Protein AF-A0AAW9KTR2-F1 (afdb_monomer)

Mean predicted aligned error: 14.88 Å

Secondary structure (DSSP, 8-state):
-HHHHHHHHHTGGG--EEEEEEEE--TT--TTSTTHHHHHHHHHHHHHHHTT-EEEEEEEEEEETTBS-TTTHHHHTTTT--HHHHHHTEEEEEEEEEEEEES----THHHHHHHHHH--EEEEE--TT-S-SB-SHHHHHHHHHHHHHT--EEE-TTS-EEE-EEEESHHHHH--GGGS-HHHHHHHHHHHHHHHHHHHT--GGG-B---EEE-----S--------SSTTTGGG------------PPPP-------------S----EEE--PBP--GGGHHHHHT-HHHHHH-TTHHHHHHHHHHHHHHHHTT-

Sequence (318 aa):
MEALRRYRSEFKSRHQRFHHFVISPPANWDPAADTSWEAALDVVKEILDVADLEGTAFYHPYKGKDGDDRGFWKRMLFDEIEWDDVRDELRFDPHFHVIAVGHQCPGGDTTRAVEHSTGWVLHRITKQDSNVSLYDEHDLARAVTYCLSHTGLYETDQDTTRAAYRYCGANTQRAKPEDASVDVETWMDAVVRRVAPKTLGLPYQSLACQNDRAADVVQGETHDHKVDVDAAEASRSPYSASSASSTSTANSEEFDDKILSQPAADGDDVDVTCRGRMLNIAKAPKFLEDEEWCSYADHVGDLREAWVAWRDEIDYLD

Radius of gyration: 25.68 Å; Cα contacts (8 Å, |Δi|>4): 372; chains: 1; bounding box: 47×56×73 Å

Nearest PDB structures (foldseek):
  7r3w-assembly3_C  TM=3.178E-01  e=1.391E+00  Salmonella enterica subsp. enterica serovar Typhimurium
  1ueu-assembly1_A  TM=2.073E-01  e=1.475E+00  Archaeoglobus fulgidus

Solvent-accessible surface area (backbone atoms only — not comparable to full-atom values): 19100 Å² total; per-residue (Å²): 111,64,39,54,52,49,54,37,59,77,39,51,93,55,59,46,40,47,39,37,32,42,40,28,67,31,94,83,60,67,67,86,47,99,56,35,66,61,56,50,48,52,52,52,38,52,54,28,57,76,47,62,31,33,26,37,39,26,36,22,48,58,27,35,72,92,37,87,49,84,65,50,60,33,49,50,80,70,66,83,57,52,73,70,59,53,53,76,46,45,34,86,49,57,34,27,42,30,50,28,34,24,60,59,74,86,53,72,68,58,28,50,51,44,24,73,74,67,43,36,42,60,44,75,48,49,45,88,99,45,93,52,43,32,90,50,69,65,47,44,39,38,51,51,48,54,43,61,76,50,34,32,74,44,78,42,101,80,82,42,78,42,69,42,58,48,64,28,46,74,63,38,63,65,46,52,77,87,75,53,54,68,70,56,51,53,51,51,50,55,51,35,69,68,35,40,41,70,61,59,43,54,54,51,67,79,38,57,43,74,55,69,37,71,50,76,89,62,98,64,83,87,73,85,74,77,78,71,74,66,72,73,64,64,82,76,69,97,75,91,81,82,90,84,89,81,88,81,86,82,83,84,79,88,78,86,87,77,91,78,83,82,83,93,79,79,88,70,75,52,62,44,63,40,67,51,64,39,70,66,70,92,54,45,63,70,50,76,72,30,65,71,57,51,73,72,45,93,57,49,66,59,52,51,53,52,45,50,52,54,45,51,63,52,62,77,71,113

pLDDT: mean 72.6, std 19.84, range [27.19, 95.31]

Foldseek 3Di:
DVLQVVVCVVVVVLQKAKWKKKKFAAPPQDPPPPCRLVVVVVVVLVLQVVFVKWWKKFKFQKDFPVGNCQCVLLCCVPVPHDVVNVVVRIDRGIIIIITIMDSDGDDDPRQVVCCVPRVMHIGIDDDVPDPHRADDLLSSLLSVLLRQVRFDWDADPVRDIDGPMDTHDDSSVVDDPVVDDPLVVLVSVLSNVVNNCVSSNPDLQVDFQFDWDQDPPDPDDPDPDPPPPVVVVPPDDDDDDDDDDDDDDDDDDDDDDDDDDDDDDDDDRPTDGGGGRGDDLVCLVVQLVPPVNCVPDPVNVVSVVVNCVSVCSVVVVD

Structure (mmCIF, N/CA/C/O backbone):
data_AF-A0AAW9KTR2-F1
#
_entry.id   AF-A0AAW9KTR2-F1
#
loop_
_atom_site.group_PDB
_atom_site.id
_atom_site.type_symbol
_atom_site.label_atom_id
_atom_site.label_alt_id
_atom_site.label_comp_id
_atom_site.label_asym_id
_atom_site.label_entity_id
_atom_site.label_seq_id
_atom_site.pdbx_PDB_ins_code
_atom_site.Cartn_x
_atom_site.Cartn_y
_atom_site.Cartn_z
_atom_site.occupancy
_atom_site.B_iso_or_equiv
_atom_site.auth_seq_id
_atom_site.auth_comp_id
_atom_site.auth_asym_id
_atom_site.auth_atom_id
_atom_site.pdbx_PDB_model_num
ATOM 1 N N . MET A 1 1 ? 7.711 3.491 2.640 1.00 61.38 1 MET A N 1
ATOM 2 C CA . MET A 1 1 ? 8.332 2.148 2.764 1.00 61.38 1 MET A CA 1
ATOM 3 C C . MET A 1 1 ? 9.630 2.188 3.558 1.00 61.38 1 MET A C 1
ATOM 5 O O . MET A 1 1 ? 9.779 1.372 4.459 1.00 61.38 1 MET A O 1
ATOM 9 N N . GLU A 1 2 ? 10.529 3.137 3.289 1.00 70.19 2 GLU A N 1
ATOM 10 C CA . GLU A 1 2 ? 11.823 3.227 3.982 1.00 70.19 2 GLU A CA 1
ATOM 11 C C . GLU A 1 2 ? 11.716 3.345 5.512 1.00 70.19 2 GLU A C 1
ATOM 13 O O . GLU A 1 2 ? 12.377 2.609 6.240 1.00 70.19 2 GLU A O 1
ATOM 18 N N . ALA A 1 3 ? 10.799 4.178 6.009 1.00 66.31 3 ALA A N 1
ATOM 19 C CA . ALA A 1 3 ? 10.498 4.295 7.437 1.00 66.31 3 ALA A CA 1
ATOM 20 C C . ALA A 1 3 ? 10.322 2.932 8.139 1.00 66.31 3 ALA A C 1
ATOM 22 O O . ALA A 1 3 ? 10.890 2.670 9.199 1.00 66.31 3 ALA A O 1
ATOM 23 N N . LEU A 1 4 ? 9.578 2.026 7.498 1.00 69.69 4 LEU A N 1
ATOM 24 C CA . LEU A 1 4 ? 9.291 0.696 8.024 1.00 69.69 4 LEU A CA 1
ATOM 25 C C . LEU A 1 4 ? 10.510 -0.233 7.918 1.00 69.69 4 LEU A C 1
ATOM 27 O O . LEU A 1 4 ? 10.748 -1.047 8.812 1.00 69.69 4 LEU A O 1
ATOM 31 N N . ARG A 1 5 ? 11.319 -0.103 6.856 1.00 70.88 5 ARG A N 1
ATOM 32 C CA . ARG A 1 5 ? 12.583 -0.846 6.715 1.00 70.88 5 ARG A CA 1
ATOM 33 C C . ARG A 1 5 ? 13.583 -0.463 7.797 1.00 70.88 5 ARG A C 1
ATOM 35 O O . ARG A 1 5 ? 14.238 -1.357 8.339 1.00 70.88 5 ARG A O 1
ATOM 42 N N . ARG A 1 6 ? 13.697 0.828 8.124 1.00 68.44 6 ARG A N 1
ATOM 43 C CA . ARG A 1 6 ? 14.592 1.295 9.189 1.00 68.44 6 ARG A CA 1
ATOM 44 C C . ARG A 1 6 ? 14.174 0.778 10.539 1.00 68.44 6 ARG A C 1
ATOM 46 O O . ARG A 1 6 ? 15.000 0.158 11.194 1.00 68.44 6 ARG A O 1
ATOM 53 N N . TYR A 1 7 ? 12.898 0.912 10.889 1.00 65.56 7 TYR A N 1
ATOM 54 C CA . TYR A 1 7 ? 12.384 0.347 12.133 1.00 65.56 7 TYR A CA 1
ATOM 55 C C . TYR A 1 7 ? 12.662 -1.168 12.209 1.00 65.56 7 TYR A C 1
ATOM 57 O O . TYR A 1 7 ? 13.243 -1.663 13.174 1.00 65.56 7 TYR A O 1
ATOM 65 N N . ARG A 1 8 ? 12.387 -1.924 11.136 1.00 71.12 8 ARG A N 1
ATOM 66 C CA . ARG A 1 8 ? 12.736 -3.355 11.071 1.00 71.12 8 ARG A CA 1
ATOM 67 C C . ARG A 1 8 ? 14.238 -3.609 11.276 1.00 71.12 8 ARG A C 1
ATOM 69 O O . ARG A 1 8 ? 14.612 -4.579 11.937 1.00 71.12 8 ARG A O 1
ATOM 76 N N . SER A 1 9 ? 15.089 -2.769 10.690 1.00 68.31 9 SER A N 1
ATOM 77 C CA . SER A 1 9 ? 16.549 -2.911 10.716 1.00 68.31 9 SER A CA 1
ATOM 78 C C . SER A 1 9 ? 17.165 -2.539 12.064 1.00 68.31 9 SER A C 1
ATOM 80 O O . SER A 1 9 ? 18.062 -3.236 12.537 1.00 68.31 9 SER A O 1
ATOM 82 N N . GLU A 1 10 ? 16.660 -1.483 12.693 1.00 63.16 10 GLU A N 1
ATOM 83 C CA . GLU A 1 10 ? 17.068 -0.992 14.009 1.00 63.16 10 GLU A CA 1
ATOM 84 C C . GLU A 1 10 ? 16.745 -2.017 15.102 1.00 63.16 10 GLU A C 1
ATOM 86 O O . GLU A 1 10 ? 17.553 -2.275 15.992 1.00 63.16 10 GLU A O 1
ATOM 91 N N . PHE A 1 11 ? 15.614 -2.712 14.967 1.00 61.16 11 PHE A N 1
ATOM 92 C CA . PHE A 1 11 ? 15.176 -3.741 15.906 1.00 61.16 11 PHE A CA 1
ATOM 93 C C . PHE A 1 11 ? 15.416 -5.174 15.395 1.00 61.16 11 PHE A C 1
ATOM 95 O O . PHE A 1 11 ? 14.681 -6.091 15.769 1.00 61.16 11 PHE A O 1
ATOM 102 N N . LYS A 1 12 ? 16.465 -5.417 14.587 1.00 60.16 12 LYS A N 1
ATOM 103 C CA . LYS A 1 12 ? 16.825 -6.758 14.054 1.00 60.16 12 LYS A CA 1
ATOM 104 C C . LYS A 1 12 ? 16.883 -7.857 15.125 1.00 60.16 12 LYS A C 1
ATOM 106 O O . LYS A 1 12 ? 16.498 -8.997 14.858 1.00 60.16 12 LYS A O 1
ATOM 111 N N . SER A 1 13 ? 17.306 -7.513 16.344 1.00 57.41 13 SER A N 1
ATOM 112 C CA . SER A 1 13 ? 17.360 -8.428 17.495 1.00 57.41 13 SER A CA 1
ATOM 113 C C . SER A 1 13 ? 15.986 -8.938 17.951 1.00 57.41 13 SER A C 1
ATOM 115 O O . SER A 1 13 ? 15.909 -9.986 18.585 1.00 57.41 13 SER A O 1
ATOM 117 N N . ARG A 1 14 ? 14.899 -8.242 17.597 1.00 61.47 14 ARG A N 1
ATOM 118 C CA . ARG A 1 14 ? 13.510 -8.574 17.944 1.00 61.47 14 ARG A CA 1
ATOM 119 C C . ARG A 1 14 ? 12.743 -9.251 16.805 1.00 61.47 14 ARG A C 1
ATOM 121 O O . ARG A 1 14 ? 11.526 -9.214 16.814 1.00 61.47 14 ARG A O 1
ATOM 128 N N . HIS A 1 15 ? 13.404 -9.851 15.809 1.00 75.69 15 HIS A N 1
ATOM 129 C CA . HIS A 1 15 ? 12.746 -10.573 14.697 1.00 75.69 15 HIS A CA 1
ATOM 130 C C . HIS A 1 15 ? 11.520 -9.837 14.119 1.00 75.69 15 HIS A C 1
ATOM 132 O O . HIS A 1 15 ? 10.406 -10.360 14.112 1.00 75.69 15 HIS A O 1
ATOM 138 N N . GLN A 1 16 ? 11.734 -8.602 13.675 1.00 82.94 16 GLN A N 1
ATOM 139 C CA . GLN A 1 16 ? 10.690 -7.733 13.138 1.00 82.94 16 GLN A CA 1
ATOM 140 C C . GLN A 1 16 ? 10.179 -8.223 11.775 1.00 82.94 16 GLN A C 1
ATOM 142 O O . GLN A 1 16 ? 10.968 -8.597 10.895 1.00 82.94 16 GLN A O 1
ATOM 147 N N . ARG A 1 17 ? 8.855 -8.200 11.590 1.00 86.56 17 ARG A N 1
ATOM 148 C CA . ARG A 1 17 ? 8.164 -8.640 10.367 1.00 86.56 17 ARG A CA 1
ATOM 149 C C . ARG A 1 17 ? 7.215 -7.559 9.870 1.00 86.56 17 ARG A C 1
ATOM 151 O O . ARG A 1 17 ? 6.689 -6.795 10.671 1.00 86.56 17 ARG A O 1
ATOM 158 N N . PHE A 1 18 ? 6.985 -7.537 8.562 1.00 91.00 18 PHE A N 1
ATOM 159 C CA . PHE A 1 18 ? 5.937 -6.722 7.963 1.00 91.00 18 PHE A CA 1
ATOM 160 C C . PHE A 1 18 ? 4.582 -7.429 8.087 1.00 91.00 18 PHE A C 1
ATOM 162 O O . PHE A 1 18 ? 4.465 -8.647 7.902 1.00 91.00 18 PHE A O 1
ATOM 169 N N . HIS A 1 19 ? 3.551 -6.648 8.380 1.00 92.25 19 HIS A N 1
ATOM 170 C CA . HIS A 1 19 ? 2.178 -7.100 8.535 1.00 92.25 19 HIS A CA 1
ATOM 171 C C . HIS A 1 19 ? 1.243 -6.187 7.752 1.00 92.25 19 HIS A C 1
ATOM 173 O O . HIS A 1 19 ? 1.402 -4.969 7.752 1.00 92.25 19 HIS A O 1
ATOM 179 N N . HIS A 1 20 ? 0.257 -6.793 7.107 1.00 93.69 20 HIS A N 1
ATOM 180 C CA . HIS A 1 20 ? -0.842 -6.132 6.425 1.00 93.69 20 HIS A CA 1
ATOM 181 C C . HIS A 1 20 ? -2.129 -6.443 7.177 1.00 93.69 20 HIS A C 1
ATOM 183 O O . HIS A 1 20 ? -2.473 -7.613 7.357 1.00 93.69 20 HIS A O 1
ATOM 189 N N . PHE A 1 21 ? -2.832 -5.412 7.627 1.00 92.25 21 PHE A N 1
ATOM 190 C CA . PHE A 1 21 ? -4.131 -5.542 8.278 1.00 92.25 21 PHE A CA 1
ATOM 191 C C . PHE A 1 21 ? -5.215 -4.857 7.470 1.00 92.25 21 PHE A C 1
ATOM 193 O O . PHE A 1 21 ? -4.946 -3.894 6.757 1.00 92.25 21 PHE A O 1
ATOM 200 N N . VAL A 1 22 ? -6.436 -5.337 7.663 1.00 93.12 22 VAL A N 1
ATOM 201 C CA . VAL A 1 22 ? -7.667 -4.579 7.492 1.00 93.12 22 VAL A CA 1
ATOM 202 C C . VAL A 1 22 ? -8.231 -4.344 8.883 1.00 93.12 22 VAL A C 1
ATOM 204 O O . VAL A 1 22 ? -8.468 -5.298 9.627 1.00 93.12 22 VAL A O 1
ATOM 207 N N . ILE A 1 23 ? -8.426 -3.079 9.237 1.00 93.44 23 ILE A N 1
ATOM 208 C CA . ILE A 1 23 ? -9.096 -2.665 10.465 1.00 93.44 23 ILE A CA 1
ATOM 209 C C . ILE A 1 23 ? -10.385 -1.962 10.058 1.00 93.44 23 ILE A C 1
ATOM 211 O O . ILE A 1 23 ? -10.333 -0.980 9.325 1.00 93.44 23 ILE A O 1
ATOM 215 N N . SER A 1 24 ? -11.539 -2.478 10.475 1.00 92.38 24 SER A N 1
ATOM 216 C CA . SER A 1 24 ? -12.840 -1.876 10.153 1.00 92.38 24 SER A CA 1
ATOM 217 C C . SER A 1 24 ? -13.536 -1.385 11.423 1.00 92.38 24 SER A C 1
ATOM 219 O O . SER A 1 24 ? -13.533 -2.116 12.421 1.00 92.38 24 SER A O 1
ATOM 221 N N . PRO A 1 25 ? -14.133 -0.182 11.397 1.00 91.31 25 PRO A N 1
ATOM 222 C CA . PRO A 1 25 ? -14.981 0.288 12.476 1.00 91.31 25 PRO A CA 1
ATOM 223 C C .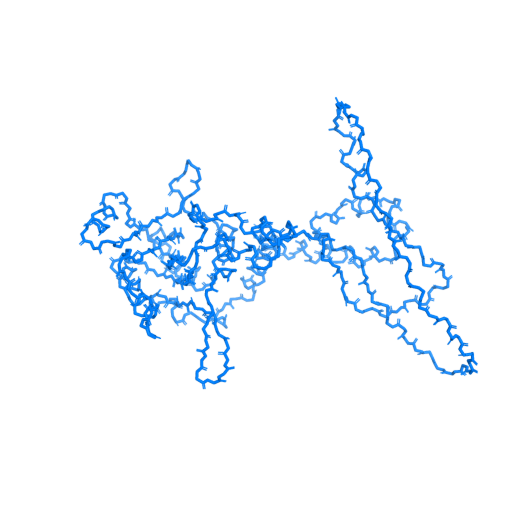 PRO A 1 25 ? -16.263 -0.565 12.581 1.00 91.31 25 PRO A C 1
ATOM 225 O O . PRO A 1 25 ? -16.592 -1.315 11.655 1.00 91.31 25 PRO A O 1
ATOM 228 N N . PRO A 1 26 ? -17.009 -0.456 13.694 1.00 88.62 26 PRO A N 1
ATOM 229 C CA . PRO A 1 26 ? -18.302 -1.111 13.854 1.00 88.62 26 PRO A CA 1
ATOM 230 C C . PRO A 1 26 ? -19.299 -0.686 12.770 1.00 88.62 26 PRO A C 1
ATOM 232 O O . PRO A 1 26 ? -19.286 0.456 12.321 1.00 88.62 26 PRO A O 1
ATOM 235 N N . ALA A 1 27 ? -20.233 -1.568 12.404 1.00 82.56 27 ALA A N 1
ATOM 236 C CA . ALA A 1 27 ? -21.217 -1.299 11.345 1.00 82.56 27 ALA A CA 1
ATOM 237 C C . ALA A 1 27 ? -22.130 -0.084 11.615 1.00 82.56 27 ALA A C 1
ATOM 239 O O . ALA A 1 27 ? -22.710 0.472 10.689 1.00 82.56 27 ALA A O 1
ATOM 240 N N . ASN A 1 28 ? -22.283 0.311 12.881 1.00 79.12 28 ASN A N 1
ATOM 241 C CA . ASN A 1 28 ? -23.051 1.481 13.308 1.00 79.12 28 ASN A CA 1
ATOM 242 C C . ASN A 1 28 ? -22.182 2.728 13.541 1.00 79.12 28 ASN A C 1
ATOM 244 O O . ASN A 1 28 ? -22.673 3.698 14.119 1.00 79.12 28 ASN A O 1
ATOM 248 N N . TRP A 1 29 ? -20.901 2.691 13.167 1.00 78.12 29 TRP A N 1
ATOM 249 C CA . TRP A 1 29 ? -20.059 3.880 13.154 1.00 78.12 29 TRP A CA 1
ATOM 250 C C . TRP A 1 29 ? -20.657 4.887 12.176 1.00 78.12 29 TRP A C 1
ATOM 252 O O . TRP A 1 29 ? -21.026 4.501 11.070 1.00 78.12 29 TRP A O 1
ATOM 262 N N . ASP A 1 30 ? -20.778 6.149 12.589 1.00 71.19 30 ASP A N 1
ATOM 263 C CA . ASP A 1 30 ? -21.315 7.212 11.742 1.00 71.19 30 ASP A CA 1
ATOM 264 C C . ASP A 1 30 ? -20.169 7.982 11.066 1.00 71.19 30 ASP A C 1
ATOM 266 O O . ASP A 1 30 ? -19.564 8.872 11.672 1.00 71.19 30 ASP A O 1
ATOM 270 N N . PRO A 1 31 ? -19.833 7.642 9.813 1.00 60.66 31 PRO A N 1
ATOM 271 C CA . PRO A 1 31 ? -18.825 8.350 9.049 1.00 60.66 31 PRO A CA 1
ATOM 272 C C . PRO A 1 31 ? -19.284 9.733 8.548 1.00 60.66 31 PRO A C 1
ATOM 274 O O . PRO A 1 31 ? -18.451 10.473 8.032 1.00 60.66 31 PRO A O 1
ATOM 277 N N . ALA A 1 32 ? -20.565 10.103 8.672 1.00 53.84 32 ALA A N 1
ATOM 278 C CA . ALA A 1 32 ? -21.093 11.365 8.146 1.00 53.84 32 ALA A CA 1
ATOM 279 C C . ALA A 1 32 ? -20.842 12.579 9.061 1.00 53.84 32 ALA A C 1
ATOM 281 O O . ALA A 1 32 ? -21.150 13.706 8.679 1.00 53.84 32 ALA A O 1
ATOM 282 N N . ALA A 1 33 ? -20.267 12.387 10.251 1.00 60.44 33 ALA A N 1
ATOM 283 C CA . ALA A 1 33 ? -19.688 13.493 11.008 1.00 60.44 33 ALA A CA 1
ATOM 284 C C . ALA A 1 33 ? -18.392 13.953 10.312 1.00 60.44 33 ALA A C 1
ATOM 286 O O . ALA A 1 33 ? -17.515 13.125 10.079 1.00 60.44 33 ALA A O 1
ATOM 287 N N . ASP A 1 34 ? -18.250 15.250 10.015 1.00 50.16 34 ASP A N 1
ATOM 288 C CA . ASP A 1 34 ? -17.178 15.864 9.194 1.00 50.16 34 ASP A CA 1
ATOM 289 C C . ASP A 1 34 ? -15.713 15.527 9.594 1.00 50.16 34 ASP A C 1
ATOM 291 O O . ASP A 1 34 ? -14.776 15.864 8.876 1.00 50.16 34 ASP A O 1
ATOM 295 N N . THR A 1 35 ? -15.480 14.831 10.712 1.00 56.38 35 THR A N 1
ATOM 296 C CA . THR A 1 35 ? -14.162 14.407 11.234 1.00 56.38 35 THR A CA 1
ATOM 297 C C . THR A 1 35 ? -14.033 12.891 11.464 1.00 56.38 35 THR A C 1
ATOM 299 O O . THR A 1 35 ? -13.087 12.413 12.096 1.00 56.38 35 THR A O 1
ATOM 302 N N . SER A 1 36 ? -14.984 12.098 10.970 1.00 72.50 36 SER A N 1
ATOM 303 C CA . SER A 1 36 ? -15.169 10.697 11.367 1.00 72.50 36 SER A CA 1
ATOM 304 C C . SER A 1 36 ? -14.014 9.757 11.005 1.00 72.50 36 SER A C 1
ATOM 306 O O . SER A 1 36 ? -13.730 8.823 11.759 1.00 72.50 36 SER A O 1
ATOM 308 N N . TRP A 1 37 ? -13.334 9.987 9.876 1.00 82.62 37 TRP A N 1
ATOM 309 C CA . TRP A 1 37 ? -12.228 9.133 9.437 1.00 82.62 37 TRP A CA 1
ATOM 310 C C . TRP A 1 37 ? -10.940 9.441 10.203 1.00 82.62 37 TRP A C 1
ATOM 312 O O . TRP A 1 37 ? -10.176 8.524 10.494 1.00 82.62 37 TRP A O 1
ATOM 322 N N . GLU A 1 38 ? -10.714 10.700 10.587 1.00 86.44 38 GLU A N 1
ATOM 323 C CA . GLU A 1 38 ? -9.579 11.084 11.429 1.00 86.44 38 GLU A CA 1
ATOM 324 C C . GLU A 1 38 ? -9.738 10.535 12.845 1.00 86.44 38 GLU A C 1
ATOM 326 O O . GLU A 1 38 ? -8.795 9.962 13.387 1.00 86.44 38 GLU A O 1
ATOM 331 N N . ALA A 1 39 ? -10.949 10.621 13.404 1.00 85.81 39 ALA A N 1
ATOM 332 C CA . ALA A 1 39 ? -11.269 10.004 14.687 1.00 85.81 39 ALA A CA 1
ATOM 333 C C . ALA A 1 39 ? -11.089 8.476 14.638 1.00 85.81 39 ALA A C 1
ATOM 335 O O . ALA A 1 39 ? -10.523 7.878 15.553 1.00 85.81 39 ALA A O 1
ATOM 336 N N . ALA A 1 40 ? -11.515 7.831 13.549 1.00 87.88 40 ALA A N 1
ATOM 337 C CA . ALA A 1 40 ? -11.287 6.404 13.354 1.00 87.88 40 ALA A CA 1
ATOM 338 C C . ALA A 1 40 ? -9.791 6.066 13.178 1.00 87.88 40 ALA A C 1
ATOM 340 O O . ALA A 1 40 ? -9.339 5.040 13.685 1.00 87.88 40 ALA A O 1
ATOM 341 N N . LEU A 1 41 ? -8.998 6.933 12.537 1.00 88.81 41 LEU A N 1
ATOM 342 C CA . LEU A 1 41 ? -7.540 6.785 12.475 1.00 88.81 41 LEU A CA 1
ATOM 343 C C . LEU A 1 41 ? -6.870 6.904 13.840 1.00 88.81 41 LEU A C 1
ATOM 345 O O . LEU A 1 41 ? -5.878 6.214 14.077 1.00 88.81 41 LEU A O 1
ATOM 349 N N . ASP A 1 42 ? -7.375 7.761 14.722 1.00 89.56 42 ASP A N 1
ATOM 350 C CA . ASP A 1 42 ? -6.845 7.876 16.079 1.00 89.56 42 ASP A CA 1
ATOM 351 C C . ASP A 1 42 ? -7.076 6.573 16.857 1.00 89.56 42 ASP A C 1
ATOM 353 O O . ASP A 1 42 ? -6.143 6.062 17.475 1.00 89.56 42 ASP A O 1
ATOM 357 N N . VAL A 1 43 ? -8.245 5.939 16.701 1.00 89.81 43 VAL A N 1
ATOM 358 C CA . VAL A 1 43 ? -8.498 4.590 17.244 1.00 89.81 43 VAL A CA 1
ATOM 359 C C . VAL A 1 43 ? -7.563 3.547 16.621 1.00 89.81 43 VAL A C 1
ATOM 361 O O . VAL A 1 43 ? -6.988 2.724 17.334 1.00 89.81 43 VAL A O 1
ATOM 364 N N . VAL A 1 44 ? -7.351 3.581 15.300 1.00 91.75 44 VAL A N 1
ATOM 365 C CA . VAL A 1 44 ? -6.385 2.690 14.629 1.00 91.75 44 VAL A CA 1
ATOM 366 C C . VAL A 1 44 ? -4.980 2.874 15.204 1.00 91.75 44 VAL A C 1
ATOM 368 O O . VAL A 1 44 ? -4.278 1.891 15.432 1.00 91.75 44 VAL A O 1
ATOM 371 N N . LYS A 1 45 ? -4.566 4.113 15.475 1.00 91.44 45 LYS A N 1
ATOM 372 C CA . LYS A 1 45 ? -3.266 4.406 16.077 1.00 91.44 45 LYS A CA 1
ATOM 373 C C . LYS A 1 45 ? -3.156 3.815 17.483 1.00 91.44 45 LYS A C 1
ATOM 375 O O . LYS A 1 45 ? -2.161 3.159 17.764 1.00 91.44 45 LYS A O 1
ATOM 380 N N . GLU A 1 46 ? -4.183 3.964 18.318 1.00 89.75 46 GLU A N 1
ATOM 381 C CA . GLU A 1 46 ? -4.222 3.351 19.653 1.00 89.75 46 GLU A CA 1
ATOM 382 C C . GLU A 1 46 ? -4.147 1.819 19.592 1.00 89.75 46 GLU A C 1
ATOM 384 O O . GLU A 1 46 ? -3.418 1.200 20.368 1.00 89.75 46 GLU A O 1
ATOM 389 N N . ILE A 1 47 ? -4.846 1.195 18.636 1.00 89.62 47 ILE A N 1
ATOM 390 C CA . ILE A 1 47 ? -4.777 -0.255 18.401 1.00 89.62 47 ILE A CA 1
ATOM 391 C C . ILE A 1 47 ? -3.340 -0.689 18.080 1.00 89.62 47 ILE A C 1
ATOM 393 O O . ILE A 1 47 ? -2.870 -1.697 18.612 1.00 89.62 47 ILE A O 1
ATOM 397 N N . LEU A 1 48 ? -2.646 0.049 17.209 1.00 90.44 48 LEU A N 1
ATOM 398 C CA . LEU A 1 48 ? -1.268 -0.263 16.825 1.00 90.44 48 LEU A CA 1
ATOM 399 C C . LEU A 1 48 ? -0.292 -0.049 17.985 1.00 90.44 48 LEU A C 1
ATOM 401 O O . LEU A 1 48 ? 0.543 -0.919 18.226 1.00 90.44 48 LEU A O 1
ATOM 405 N N . ASP A 1 49 ? -0.454 1.034 18.745 1.00 89.19 49 ASP A N 1
ATOM 406 C CA . ASP A 1 49 ? 0.374 1.332 19.915 1.00 89.19 49 ASP A CA 1
ATOM 407 C C . ASP A 1 49 ? 0.238 0.231 20.987 1.00 89.19 49 ASP A C 1
ATOM 409 O O . ASP A 1 49 ? 1.240 -0.262 21.506 1.00 89.19 49 ASP A O 1
ATOM 413 N N . VAL A 1 50 ? -0.987 -0.234 21.276 1.00 87.81 50 VAL A N 1
ATOM 414 C CA . VAL A 1 50 ? -1.231 -1.355 22.210 1.00 87.81 50 VAL A CA 1
ATOM 415 C C . VAL A 1 50 ? -0.634 -2.669 21.697 1.00 87.81 50 VAL A C 1
ATOM 417 O O . VAL A 1 50 ? -0.207 -3.511 22.490 1.00 87.81 50 VAL A O 1
ATOM 420 N N . ALA A 1 51 ? -0.595 -2.855 20.379 1.00 86.25 51 ALA A N 1
ATOM 421 C CA . ALA A 1 51 ? -0.025 -4.035 19.743 1.00 86.25 51 ALA A CA 1
ATOM 422 C C . ALA A 1 51 ? 1.510 -3.980 19.585 1.00 86.25 51 ALA A C 1
ATOM 424 O O . ALA A 1 51 ? 2.073 -4.939 19.053 1.00 86.25 51 ALA A O 1
ATOM 425 N N . ASP A 1 52 ? 2.177 -2.907 20.036 1.00 88.19 52 ASP A N 1
ATOM 426 C CA . ASP A 1 52 ? 3.609 -2.638 19.798 1.00 88.19 52 ASP A CA 1
ATOM 427 C C . ASP A 1 52 ? 3.957 -2.703 18.296 1.00 88.19 52 ASP A C 1
ATOM 429 O O . ASP A 1 52 ? 4.933 -3.327 17.868 1.00 88.19 52 ASP A O 1
ATOM 433 N N . LEU A 1 53 ? 3.087 -2.103 17.475 1.00 89.44 53 LEU A N 1
ATOM 434 C CA . LEU A 1 53 ? 3.207 -2.030 16.024 1.00 89.44 53 LEU A CA 1
ATOM 435 C C . LEU A 1 53 ? 3.407 -0.583 15.580 1.00 89.44 53 LEU A C 1
ATOM 437 O O . LEU A 1 53 ? 2.697 0.319 16.014 1.00 89.44 53 LEU A O 1
ATOM 441 N N . GLU A 1 54 ? 4.295 -0.376 14.611 1.00 91.19 54 GLU A N 1
ATOM 442 C CA . GLU A 1 54 ? 4.415 0.907 13.917 1.00 91.19 54 GLU A CA 1
ATOM 443 C C . GLU A 1 54 ? 4.146 0.738 12.427 1.00 91.19 54 GLU A C 1
ATOM 445 O O . GLU A 1 54 ? 4.585 -0.233 11.818 1.00 91.19 54 GLU A O 1
ATOM 450 N N . GLY A 1 55 ? 3.425 1.667 11.808 1.00 92.38 55 GLY A N 1
ATOM 451 C CA . GLY A 1 55 ? 2.930 1.477 10.453 1.00 92.38 55 GLY A CA 1
ATOM 452 C C . GLY A 1 55 ? 2.489 2.730 9.717 1.00 92.38 55 GLY A C 1
ATOM 453 O O . GLY A 1 55 ? 2.661 3.863 10.161 1.00 92.38 55 GLY A O 1
ATOM 454 N N . THR A 1 56 ? 1.872 2.489 8.569 1.00 94.31 56 THR A N 1
ATOM 455 C CA . THR A 1 56 ? 1.083 3.465 7.823 1.00 94.31 56 THR A CA 1
ATOM 456 C C . THR A 1 56 ? -0.328 2.913 7.669 1.00 94.31 56 THR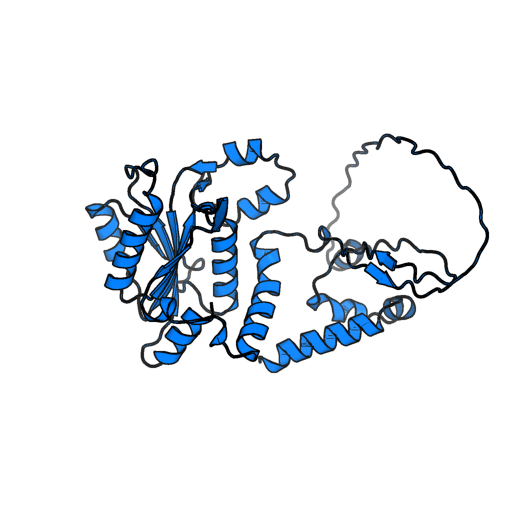 A C 1
ATOM 458 O O . THR A 1 56 ? 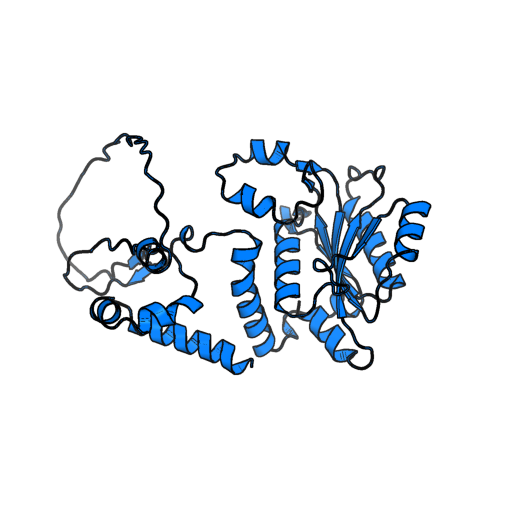-0.494 1.780 7.213 1.00 94.31 56 THR A O 1
ATOM 461 N N . ALA A 1 57 ? -1.328 3.704 8.054 1.00 95.25 57 ALA A N 1
ATOM 462 C CA . ALA A 1 57 ? -2.741 3.397 7.879 1.00 95.25 57 ALA A CA 1
ATOM 463 C C . ALA A 1 57 ? -3.299 4.174 6.680 1.00 95.25 57 ALA A C 1
ATOM 465 O O . ALA A 1 57 ? -3.073 5.377 6.568 1.00 95.25 57 ALA A O 1
ATOM 466 N N . PHE A 1 58 ? -4.022 3.483 5.805 1.00 95.06 58 PHE A N 1
ATOM 467 C CA . PHE A 1 58 ? -4.622 3.994 4.576 1.00 95.06 58 PHE A CA 1
ATOM 468 C C . PHE A 1 58 ? -6.139 3.860 4.690 1.00 95.06 58 PHE A C 1
ATOM 470 O O . PHE A 1 58 ? -6.637 2.748 4.860 1.00 95.06 58 PHE A O 1
ATOM 477 N N . TYR A 1 59 ? -6.863 4.974 4.627 1.00 93.75 59 TYR A N 1
ATOM 478 C CA . TYR A 1 59 ? -8.320 4.994 4.708 1.00 93.75 59 TYR A CA 1
ATOM 479 C C . TYR A 1 59 ? -8.942 4.638 3.361 1.00 93.75 59 TYR A C 1
ATOM 481 O O . TYR A 1 59 ? -8.686 5.316 2.368 1.00 93.75 59 TYR A O 1
ATOM 489 N N . HIS A 1 60 ? -9.759 3.590 3.324 1.00 92.12 60 HIS A N 1
ATOM 490 C CA . HIS A 1 60 ? -10.482 3.123 2.143 1.00 92.12 60 HIS A CA 1
ATOM 491 C C . HIS A 1 60 ? -11.989 3.290 2.394 1.00 92.12 60 HIS A C 1
ATOM 493 O O . HIS A 1 60 ? -12.551 2.565 3.218 1.00 92.12 60 HIS A O 1
ATOM 499 N N . PRO A 1 61 ? -12.660 4.255 1.736 1.00 88.50 61 PRO A N 1
ATOM 500 C CA . PRO A 1 61 ? -14.064 4.566 2.022 1.00 88.50 61 PRO A CA 1
ATOM 501 C C . PRO A 1 61 ? -15.059 3.537 1.467 1.00 88.50 61 PRO A C 1
ATOM 503 O O . PRO A 1 61 ? -16.169 3.412 1.984 1.00 88.50 61 PRO A O 1
ATOM 506 N N . TYR A 1 62 ? -14.679 2.802 0.422 1.00 86.44 62 TYR A N 1
ATOM 507 C CA . TYR A 1 62 ? -15.567 1.891 -0.296 1.00 86.44 62 TYR A CA 1
ATOM 508 C C . TYR A 1 62 ? -15.028 0.466 -0.286 1.00 86.44 62 TYR A C 1
ATOM 510 O O . TYR A 1 62 ? -13.818 0.249 -0.332 1.00 86.44 62 TYR A O 1
ATOM 518 N N . LYS A 1 63 ? -15.946 -0.497 -0.278 1.00 84.38 63 LYS A N 1
ATOM 519 C CA . LYS A 1 63 ? -15.696 -1.907 -0.580 1.00 84.38 63 LYS A CA 1
ATOM 520 C C . LYS A 1 63 ? -16.498 -2.301 -1.810 1.00 84.38 63 LYS A C 1
ATOM 522 O O . LYS A 1 63 ? -17.455 -1.617 -2.178 1.00 84.38 63 LYS A O 1
ATOM 527 N N . GLY A 1 64 ? -16.157 -3.447 -2.372 1.00 78.69 64 GLY A N 1
ATOM 528 C CA . GLY A 1 64 ? -17.058 -4.132 -3.274 1.00 78.69 64 GLY A CA 1
ATOM 529 C C . GLY A 1 64 ? -18.371 -4.469 -2.626 1.00 78.69 64 GLY A C 1
ATOM 530 O O . GLY A 1 64 ? -18.453 -4.732 -1.418 1.00 78.69 64 GLY A O 1
ATOM 531 N N . LYS A 1 65 ? -19.396 -4.570 -3.458 1.00 73.81 65 LYS A N 1
ATOM 532 C CA . LYS A 1 65 ? -20.682 -5.149 -3.084 1.00 73.81 65 LYS A CA 1
ATOM 533 C C . LYS A 1 65 ? -20.529 -6.512 -2.394 1.00 73.81 65 LYS A C 1
ATOM 535 O O . LYS A 1 65 ? -21.186 -6.743 -1.373 1.00 73.81 65 LYS A O 1
ATOM 540 N N . ASP A 1 66 ? -19.591 -7.334 -2.871 1.00 69.81 66 ASP A N 1
ATOM 541 C CA . ASP A 1 66 ? -19.295 -8.678 -2.355 1.00 69.81 66 ASP A CA 1
ATOM 542 C C . ASP A 1 66 ? -18.163 -8.729 -1.299 1.00 69.81 66 ASP A C 1
ATOM 544 O O . ASP A 1 66 ? -17.847 -9.807 -0.792 1.00 69.81 66 ASP A O 1
ATOM 548 N N . GLY A 1 67 ? -17.580 -7.589 -0.896 1.00 67.94 67 GLY A N 1
ATOM 549 C CA . GLY A 1 67 ? -16.599 -7.505 0.199 1.00 67.94 67 GLY A CA 1
ATOM 550 C C . GLY A 1 67 ? -15.287 -6.786 -0.141 1.00 67.94 67 GLY A C 1
ATOM 551 O O . GLY A 1 67 ? -15.260 -5.852 -0.936 1.00 67.94 67 GLY A O 1
ATOM 552 N N . ASP A 1 68 ? -14.193 -7.174 0.536 1.00 61.91 68 ASP A N 1
ATOM 553 C CA . ASP A 1 68 ? -12.843 -6.657 0.244 1.00 61.91 68 ASP A CA 1
ATOM 554 C C . ASP A 1 68 ? -12.358 -7.254 -1.083 1.00 61.91 68 ASP A C 1
ATOM 556 O O . ASP A 1 68 ? -11.989 -8.427 -1.197 1.00 61.91 68 ASP A O 1
ATOM 560 N N . ASP A 1 69 ? -12.435 -6.408 -2.094 1.00 59.19 69 ASP A N 1
ATOM 561 C CA . ASP A 1 69 ? -12.420 -6.688 -3.518 1.00 59.19 69 ASP A CA 1
ATOM 562 C C . ASP A 1 69 ? -11.006 -6.931 -4.055 1.00 59.19 69 ASP A C 1
ATOM 564 O O . ASP A 1 69 ? -10.525 -6.291 -4.997 1.00 59.19 69 ASP A O 1
ATOM 568 N N . ARG A 1 70 ? -10.308 -7.891 -3.441 1.00 59.00 70 ARG A N 1
ATOM 569 C CA . ARG A 1 70 ? -8.927 -8.256 -3.776 1.00 59.00 70 ARG A CA 1
ATOM 570 C C . ARG A 1 70 ? -8.799 -8.601 -5.262 1.00 59.00 70 ARG A C 1
ATOM 572 O O . ARG A 1 70 ? -9.078 -9.717 -5.690 1.00 59.00 70 ARG A O 1
ATOM 579 N N . GLY A 1 71 ? -8.330 -7.634 -6.048 1.00 57.44 71 GLY A N 1
ATOM 580 C CA . GLY A 1 71 ? -8.153 -7.765 -7.495 1.00 57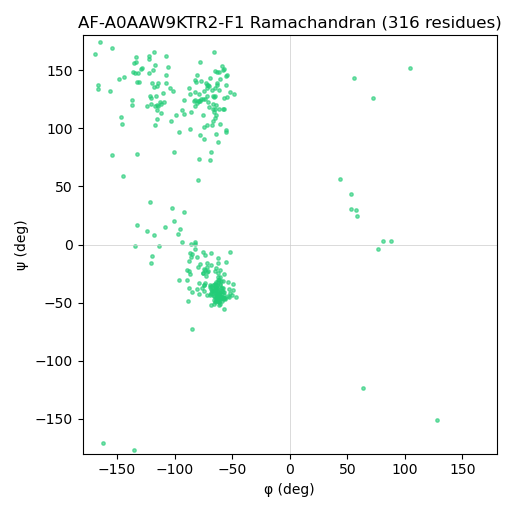.44 71 GLY A CA 1
ATOM 581 C C . GLY A 1 71 ? -9.419 -7.565 -8.339 1.00 57.44 71 GLY A C 1
ATOM 582 O O . GLY A 1 71 ? -9.329 -7.689 -9.558 1.00 57.44 71 GLY A O 1
ATOM 583 N N . PHE A 1 72 ? -10.571 -7.227 -7.749 1.00 61.84 72 PHE A N 1
ATOM 584 C CA . PHE A 1 72 ? -11.778 -6.855 -8.503 1.00 61.84 72 PHE A CA 1
ATOM 585 C C . PHE A 1 72 ? -11.566 -5.552 -9.281 1.00 61.84 72 PHE A C 1
ATOM 587 O O . PHE A 1 72 ? -11.855 -5.487 -10.470 1.00 61.84 72 PHE A O 1
ATOM 594 N N . TRP A 1 73 ? -10.904 -4.575 -8.665 1.00 61.22 73 TRP A N 1
ATOM 595 C CA . TRP A 1 73 ? -10.567 -3.291 -9.287 1.00 61.22 73 TRP A CA 1
ATOM 596 C C . TRP A 1 73 ? -9.690 -3.392 -10.532 1.00 61.22 73 TRP A C 1
ATOM 598 O O . TRP A 1 73 ? -9.842 -2.618 -11.472 1.00 61.22 73 TRP A O 1
ATOM 608 N N . LYS A 1 74 ? -8.815 -4.401 -10.580 1.00 62.56 74 LYS A N 1
ATOM 609 C CA . LYS A 1 74 ? -8.022 -4.712 -11.773 1.00 62.56 74 LYS A CA 1
ATOM 610 C C . LYS A 1 74 ? -8.901 -5.097 -12.969 1.00 62.56 74 LYS A C 1
ATOM 612 O O . LYS A 1 74 ? -8.475 -4.893 -14.097 1.00 62.56 74 LYS A O 1
ATOM 617 N N . ARG A 1 75 ? -10.091 -5.658 -12.736 1.00 63.50 75 ARG A N 1
ATOM 618 C CA . ARG A 1 75 ? -11.073 -5.930 -13.795 1.00 63.50 75 ARG A CA 1
ATOM 619 C C . ARG A 1 75 ? -11.826 -4.653 -14.173 1.00 63.50 75 ARG A C 1
ATOM 621 O O . ARG A 1 75 ? -11.924 -4.342 -15.349 1.00 63.50 75 ARG A O 1
ATOM 628 N N . MET A 1 76 ? -12.230 -3.849 -13.187 1.00 61.16 76 MET A N 1
ATOM 629 C CA . MET A 1 76 ? -13.017 -2.633 -13.439 1.00 61.16 76 MET A CA 1
ATOM 630 C C . MET A 1 76 ? -12.301 -1.557 -14.263 1.00 61.16 76 MET A C 1
ATOM 632 O O . MET A 1 76 ? -12.932 -0.920 -15.094 1.00 61.16 76 MET A O 1
ATOM 636 N N . LEU A 1 77 ? -10.992 -1.359 -14.074 1.00 59.19 77 LEU A N 1
ATOM 637 C CA . LEU A 1 77 ? -10.257 -0.295 -14.775 1.00 59.19 77 LEU A CA 1
ATOM 638 C C . LEU A 1 77 ? -10.042 -0.552 -16.279 1.00 59.19 77 LEU A C 1
ATOM 640 O O . LEU A 1 77 ? -9.681 0.384 -16.990 1.00 59.19 77 LEU A O 1
ATOM 644 N N . PHE A 1 78 ? -10.215 -1.790 -16.763 1.00 61.25 78 PHE A N 1
ATOM 645 C CA . PHE A 1 78 ? -9.860 -2.165 -18.143 1.00 61.25 78 PHE A CA 1
ATOM 646 C C . PHE A 1 78 ? -10.922 -2.988 -18.888 1.00 61.25 78 PHE A C 1
ATOM 648 O O . PHE A 1 78 ? -10.705 -3.273 -20.061 1.00 61.25 78 PHE A O 1
ATOM 655 N N . ASP A 1 79 ? -12.056 -3.325 -18.261 1.00 60.53 79 ASP A N 1
ATOM 656 C CA . ASP A 1 79 ? -13.192 -4.015 -18.907 1.00 60.53 79 ASP A CA 1
ATOM 657 C C . ASP A 1 79 ? -14.248 -3.038 -19.478 1.00 60.53 79 ASP A C 1
ATOM 659 O O . ASP A 1 79 ? -15.422 -3.380 -19.562 1.00 60.53 79 ASP A O 1
ATOM 663 N N . GLU A 1 80 ? -13.851 -1.817 -19.868 1.00 59.34 80 GLU A N 1
ATOM 664 C CA . GLU A 1 80 ? -14.754 -0.806 -20.470 1.00 59.34 80 GLU A CA 1
ATOM 665 C C . GLU A 1 80 ? -16.011 -0.511 -19.621 1.00 59.34 80 GLU A C 1
ATOM 667 O O . GLU A 1 80 ? -17.077 -0.197 -20.145 1.00 59.34 80 GLU A O 1
ATOM 672 N N . ILE A 1 81 ? -15.894 -0.625 -18.295 1.00 65.94 81 ILE A N 1
ATOM 673 C CA . ILE A 1 81 ? -16.986 -0.316 -17.371 1.00 65.94 81 ILE A CA 1
ATOM 674 C C . ILE A 1 81 ? -17.070 1.205 -17.223 1.00 65.94 81 ILE A C 1
ATOM 676 O O . ILE A 1 81 ? -16.090 1.857 -16.851 1.00 65.94 81 ILE A O 1
ATOM 680 N N . GLU A 1 82 ? -18.241 1.772 -17.506 1.00 70.06 82 GLU A N 1
ATOM 681 C CA . GLU A 1 82 ? -18.491 3.196 -17.304 1.00 70.06 82 GLU A CA 1
ATOM 682 C C . GLU A 1 82 ? -18.435 3.540 -15.811 1.00 70.06 82 GLU A C 1
ATOM 684 O O . GLU A 1 82 ? -18.767 2.736 -14.938 1.00 70.06 82 GLU A O 1
ATOM 689 N N . TRP A 1 83 ? -18.022 4.763 -15.481 1.00 70.88 83 TRP A N 1
ATOM 690 C CA . TRP A 1 83 ? -17.830 5.152 -14.079 1.00 70.88 83 TRP A CA 1
ATOM 691 C C . TRP A 1 83 ? -19.114 5.071 -13.237 1.00 70.88 83 TRP A C 1
ATOM 693 O O . TRP A 1 83 ? -19.053 4.837 -12.029 1.00 70.88 83 TRP A O 1
ATOM 703 N N . ASP A 1 84 ? -20.275 5.243 -13.868 1.00 75.62 84 ASP A N 1
ATOM 704 C CA . ASP A 1 84 ? -21.568 5.081 -13.204 1.00 75.62 84 ASP A CA 1
ATOM 705 C C . ASP A 1 84 ? -21.832 3.614 -12.819 1.00 75.62 84 ASP A C 1
ATOM 707 O O . ASP A 1 84 ? -22.271 3.359 -11.700 1.00 75.62 84 ASP A O 1
ATOM 711 N N . ASP A 1 85 ? -21.450 2.651 -13.661 1.00 76.19 85 ASP A N 1
ATOM 712 C CA . ASP A 1 85 ? -21.556 1.220 -13.348 1.00 76.19 85 ASP A CA 1
ATOM 713 C C . ASP A 1 85 ? -20.571 0.819 -12.236 1.00 76.19 85 ASP A C 1
ATOM 715 O O . ASP A 1 85 ? -20.897 0.019 -11.358 1.00 76.19 85 ASP A O 1
ATOM 719 N N . VAL A 1 86 ? -19.377 1.431 -12.204 1.00 74.44 86 VAL A N 1
ATOM 720 C CA . VAL A 1 86 ? -18.422 1.245 -11.097 1.00 74.44 86 VAL A CA 1
ATOM 721 C C . VAL A 1 86 ? -19.045 1.669 -9.768 1.00 74.44 86 VAL A C 1
ATOM 723 O O . VAL A 1 86 ? -18.848 0.996 -8.761 1.00 74.44 86 VAL A O 1
ATOM 726 N N . ARG A 1 87 ? -19.819 2.760 -9.730 1.00 77.00 87 ARG A N 1
ATOM 727 C CA . ARG A 1 87 ? -20.474 3.214 -8.491 1.00 77.00 87 ARG A CA 1
ATOM 728 C C . ARG A 1 87 ? -21.504 2.216 -7.973 1.00 77.00 87 ARG A C 1
ATOM 730 O O . ARG A 1 87 ? -21.592 2.048 -6.759 1.00 77.00 87 ARG A O 1
ATOM 737 N N . ASP A 1 88 ? -22.233 1.548 -8.859 1.00 82.06 88 ASP A N 1
ATOM 738 C CA . ASP A 1 88 ? -23.251 0.557 -8.488 1.00 82.06 88 ASP A CA 1
ATOM 739 C C . ASP A 1 88 ? -22.649 -0.740 -7.917 1.00 82.06 88 ASP A C 1
ATOM 741 O O . ASP A 1 88 ? -23.293 -1.450 -7.134 1.00 82.06 88 ASP A O 1
ATOM 745 N N . GLU A 1 89 ? -21.388 -1.023 -8.249 1.00 77.94 89 GLU A N 1
ATOM 746 C CA . GLU A 1 89 ? -20.613 -2.136 -7.691 1.00 77.94 89 GLU A CA 1
ATOM 747 C C . GLU A 1 89 ? -19.938 -1.794 -6.350 1.00 77.94 89 GLU A C 1
ATOM 749 O O . GLU A 1 89 ? -19.420 -2.682 -5.661 1.00 77.94 89 GLU A O 1
ATOM 754 N N . LEU A 1 90 ? -19.983 -0.526 -5.926 1.00 81.00 90 LEU A N 1
ATOM 755 C CA . LEU A 1 90 ? -19.355 -0.056 -4.696 1.00 81.00 90 LEU A CA 1
ATOM 756 C C . LEU A 1 90 ? -20.365 0.182 -3.584 1.00 81.00 90 LEU A C 1
ATOM 758 O O . LEU A 1 90 ? -21.390 0.844 -3.731 1.00 81.00 90 LEU A O 1
ATOM 762 N N . ARG A 1 91 ? -20.009 -0.297 -2.395 1.00 84.88 91 ARG A N 1
ATOM 763 C CA . ARG A 1 91 ? -20.696 0.041 -1.155 1.00 84.88 91 ARG A CA 1
ATOM 764 C C . ARG A 1 91 ? -19.789 0.917 -0.315 1.00 84.88 91 ARG A C 1
ATOM 766 O O . ARG A 1 91 ? -18.638 0.567 -0.057 1.00 84.88 91 ARG A O 1
ATOM 773 N N . PHE A 1 92 ? -20.331 2.029 0.166 1.00 86.06 92 PHE A N 1
ATOM 774 C CA . PHE A 1 92 ? -19.675 2.805 1.206 1.00 86.06 92 PHE A CA 1
ATOM 775 C C . PHE A 1 92 ? -19.609 1.971 2.493 1.00 86.06 92 PHE A C 1
ATOM 777 O O . PHE A 1 92 ? -20.632 1.662 3.106 1.00 86.06 92 PHE A O 1
ATOM 784 N N . ASP A 1 93 ? -18.403 1.529 2.834 1.00 85.69 93 ASP A N 1
ATOM 785 C CA . ASP A 1 93 ? -18.112 0.594 3.925 1.00 85.69 93 ASP A CA 1
ATOM 786 C C . ASP A 1 93 ? -16.666 0.849 4.386 1.00 85.69 93 ASP A C 1
ATOM 788 O O . ASP A 1 93 ? -15.725 0.150 3.977 1.00 85.69 93 ASP A O 1
ATOM 792 N N . PRO A 1 94 ? -16.467 1.931 5.158 1.00 88.75 94 PRO A N 1
ATOM 793 C CA . PRO A 1 94 ? -15.141 2.449 5.436 1.00 88.75 94 PRO A CA 1
ATOM 794 C C . PRO A 1 94 ? -14.274 1.456 6.204 1.00 88.75 94 PRO A C 1
ATOM 796 O O . PRO A 1 94 ? -14.726 0.803 7.141 1.00 88.75 94 PRO A O 1
ATOM 799 N N . HIS A 1 95 ? -13.003 1.357 5.833 1.00 92.50 95 HIS A N 1
ATOM 800 C CA . HIS A 1 95 ? -12.027 0.505 6.502 1.00 92.50 95 HIS A CA 1
ATOM 801 C C . HIS A 1 95 ? -10.609 1.045 6.311 1.00 92.50 95 HIS A C 1
ATOM 803 O O . HIS A 1 95 ? -10.364 1.955 5.523 1.00 92.50 95 HIS A O 1
ATOM 809 N N . PHE A 1 96 ? -9.661 0.488 7.055 1.00 94.50 96 PHE A N 1
ATOM 810 C CA . PHE A 1 96 ? -8.265 0.890 7.020 1.00 94.50 96 PHE A CA 1
ATOM 811 C C . PHE A 1 96 ? -7.400 -0.285 6.630 1.00 94.50 96 PHE A C 1
ATOM 813 O O . PHE A 1 96 ? -7.348 -1.283 7.352 1.00 94.50 96 PHE A O 1
ATOM 820 N N . HIS A 1 97 ? -6.652 -0.146 5.543 1.00 95.31 97 HIS A N 1
ATOM 821 C CA . HIS A 1 97 ? -5.506 -1.015 5.355 1.00 95.31 97 HIS A CA 1
ATOM 822 C C . HIS A 1 97 ? -4.327 -0.467 6.145 1.00 95.31 97 HIS A C 1
ATOM 824 O O . HIS A 1 97 ? -3.997 0.711 6.046 1.00 95.31 97 HIS A O 1
ATOM 830 N N . VAL A 1 98 ? -3.663 -1.321 6.913 1.00 95.12 98 VAL A N 1
ATOM 831 C CA . VAL A 1 98 ? -2.475 -0.931 7.674 1.00 95.12 98 VAL A CA 1
ATOM 832 C C . VAL A 1 98 ? -1.294 -1.768 7.234 1.00 95.12 98 VAL A C 1
ATOM 834 O O . VAL A 1 98 ? -1.355 -2.995 7.268 1.00 95.12 98 VAL A O 1
ATOM 837 N N . ILE A 1 99 ? -0.209 -1.099 6.860 1.00 95.06 99 ILE A N 1
ATOM 838 C CA . ILE A 1 99 ? 1.092 -1.718 6.628 1.00 95.06 99 ILE A CA 1
ATOM 839 C C . ILE A 1 99 ? 1.962 -1.402 7.838 1.00 95.06 99 ILE A C 1
ATOM 841 O O . ILE A 1 99 ? 2.390 -0.262 8.007 1.00 95.06 99 ILE A O 1
ATOM 845 N N . ALA A 1 100 ? 2.195 -2.395 8.691 1.00 92.94 100 ALA A N 1
ATOM 846 C CA . ALA A 1 100 ? 2.903 -2.230 9.955 1.00 92.94 100 ALA A CA 1
ATOM 847 C C . ALA A 1 100 ? 4.135 -3.133 10.064 1.00 92.94 100 ALA A C 1
ATOM 849 O O . ALA A 1 100 ? 4.248 -4.153 9.384 1.00 92.94 100 ALA A O 1
ATOM 850 N N . VAL A 1 101 ? 5.049 -2.772 10.958 1.00 90.19 101 VAL A N 1
ATOM 851 C CA . VAL A 1 101 ? 6.167 -3.586 11.415 1.00 90.19 101 VAL A CA 1
ATOM 852 C C . VAL A 1 101 ? 6.027 -3.845 12.905 1.00 90.19 101 VAL A C 1
ATOM 854 O O . VAL A 1 101 ? 5.742 -2.940 13.682 1.00 90.19 101 VAL A O 1
ATOM 857 N N . GLY A 1 102 ? 6.257 -5.099 13.279 1.00 87.81 102 GLY A N 1
ATOM 858 C CA . GLY A 1 102 ? 6.304 -5.543 14.665 1.00 87.81 102 GLY A CA 1
ATOM 859 C C . GLY A 1 102 ? 6.838 -6.965 14.784 1.00 87.81 102 GLY A C 1
ATOM 860 O O . GLY A 1 102 ? 6.874 -7.717 13.799 1.00 87.81 102 GLY A O 1
ATOM 861 N N . HIS A 1 103 ? 7.236 -7.359 15.996 1.00 83.50 103 HIS A N 1
ATOM 862 C CA . HIS A 1 103 ? 7.726 -8.713 16.268 1.00 83.50 103 HIS A CA 1
ATOM 863 C C . HIS A 1 103 ? 6.611 -9.750 16.092 1.00 83.50 103 HIS A C 1
ATOM 865 O O . HIS A 1 103 ? 6.742 -10.743 15.370 1.00 83.50 103 HIS A O 1
ATOM 871 N N . GLN A 1 104 ? 5.488 -9.486 16.749 1.00 81.00 104 GLN A N 1
ATOM 872 C CA . GLN A 1 104 ? 4.269 -10.272 16.693 1.00 81.00 104 GLN A CA 1
ATOM 873 C C . GLN A 1 104 ? 3.098 -9.325 16.513 1.00 81.00 104 GLN A C 1
ATOM 875 O O . GLN A 1 104 ? 3.204 -8.128 16.750 1.00 81.00 104 GLN A O 1
ATOM 880 N N . CYS A 1 105 ? 1.984 -9.881 16.074 1.00 81.50 105 CYS A N 1
ATOM 881 C CA . CYS A 1 105 ? 0.748 -9.147 15.948 1.00 81.50 105 CYS A CA 1
ATOM 882 C C . CYS A 1 105 ? -0.388 -9.951 16.576 1.00 81.50 105 CYS A C 1
ATOM 884 O O . CYS A 1 105 ? -0.373 -11.187 16.487 1.00 81.50 105 CYS A O 1
ATOM 886 N N . PRO A 1 106 ? -1.388 -9.275 17.158 1.00 81.56 106 PRO A N 1
ATOM 887 C CA . PRO A 1 106 ? -2.580 -9.942 17.647 1.00 81.56 106 PRO A CA 1
ATOM 888 C C . PRO A 1 106 ? -3.305 -10.659 16.499 1.00 81.56 106 PRO A C 1
ATOM 890 O O . PRO A 1 106 ? -3.355 -10.187 15.363 1.00 81.56 106 PRO A O 1
ATOM 893 N N . GLY A 1 107 ? -3.856 -11.830 16.804 1.00 84.38 107 GLY A N 1
ATOM 894 C CA . GLY A 1 107 ? -4.618 -12.653 15.871 1.00 84.38 107 GLY A CA 1
ATOM 895 C C . GLY A 1 107 ? -5.417 -13.721 16.613 1.00 84.38 107 GLY A C 1
ATOM 896 O O . GLY A 1 107 ? -5.280 -13.882 17.826 1.00 84.38 107 GLY A O 1
ATOM 897 N N . GLY A 1 108 ? -6.249 -14.467 15.888 1.00 84.56 108 GLY A N 1
ATOM 898 C CA . GLY A 1 108 ? -7.015 -15.573 16.461 1.00 84.56 108 GLY A CA 1
ATOM 899 C C . GLY A 1 108 ? -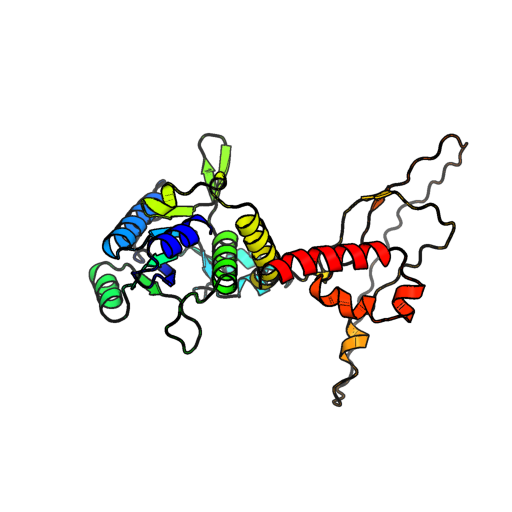8.016 -15.108 17.521 1.00 84.56 108 GLY A C 1
ATOM 900 O O . GLY A 1 108 ? -8.889 -14.292 17.235 1.00 84.56 108 GLY A O 1
ATOM 901 N N . ASP A 1 109 ? -7.919 -15.654 18.734 1.00 86.50 109 ASP A N 1
ATOM 902 C CA . ASP A 1 109 ? -8.869 -15.368 19.818 1.00 86.50 109 ASP A CA 1
ATOM 903 C C . ASP A 1 109 ? -8.830 -13.911 20.274 1.00 86.50 109 ASP A C 1
ATOM 905 O O . ASP A 1 109 ? -9.872 -13.347 20.594 1.00 86.50 109 ASP A O 1
ATOM 909 N N . THR A 1 110 ? -7.656 -13.274 20.255 1.00 86.38 110 THR A N 1
ATOM 910 C CA . THR A 1 110 ? -7.521 -11.874 20.673 1.00 86.38 110 THR A CA 1
ATOM 911 C C . THR A 1 110 ? -8.309 -10.944 19.759 1.00 86.38 110 THR A C 1
ATOM 913 O O . THR A 1 110 ? -9.087 -10.129 20.245 1.00 86.38 110 THR A O 1
ATOM 916 N N . THR A 1 111 ? -8.164 -11.080 18.438 1.00 89.12 111 THR A N 1
ATOM 917 C CA . THR A 1 111 ? -8.885 -10.221 17.486 1.00 89.12 111 THR A CA 1
ATOM 918 C C . THR A 1 111 ? -10.384 -10.516 17.488 1.00 89.12 111 THR A C 1
ATOM 920 O O . THR A 1 111 ? -11.173 -9.580 17.424 1.00 89.12 111 THR A O 1
ATOM 923 N N . ARG A 1 112 ? -10.787 -11.784 17.675 1.00 89.44 112 ARG A N 1
ATOM 924 C CA . ARG A 1 112 ? -12.200 -12.159 17.873 1.00 89.44 112 ARG A CA 1
ATOM 925 C C . ARG A 1 112 ? -12.805 -11.552 19.138 1.00 89.44 112 ARG A C 1
ATOM 927 O O . ARG A 1 112 ? -13.960 -11.143 19.126 1.00 89.44 112 ARG A O 1
ATOM 934 N N . ALA A 1 113 ? -12.050 -11.504 20.235 1.00 87.69 113 ALA A N 1
ATOM 935 C CA . ALA A 1 113 ? -12.518 -10.912 21.484 1.00 87.69 113 ALA A CA 1
ATOM 936 C C . ALA A 1 113 ? -12.697 -9.391 21.358 1.00 87.69 113 ALA A C 1
ATOM 938 O O . ALA A 1 113 ? -13.673 -8.847 21.877 1.00 87.69 113 ALA A O 1
ATOM 939 N N . VAL A 1 114 ? -11.792 -8.712 20.643 1.00 87.69 114 VAL A N 1
ATOM 940 C CA . VAL A 1 114 ? -11.939 -7.284 20.321 1.00 87.69 114 VAL A CA 1
ATOM 941 C C . VAL A 1 114 ? -13.200 -7.065 19.490 1.00 87.69 114 VAL A C 1
ATOM 943 O O . VAL A 1 114 ? -14.062 -6.303 19.910 1.00 87.69 114 VAL A O 1
ATOM 946 N N . GLU A 1 115 ? -13.369 -7.808 18.396 1.00 91.50 115 GLU A N 1
ATOM 947 C CA . GLU A 1 115 ? -14.557 -7.710 17.541 1.00 91.50 115 GLU A CA 1
ATOM 948 C C . GLU A 1 115 ? -15.854 -7.946 18.323 1.00 91.50 115 GLU A C 1
ATOM 950 O O . GLU A 1 115 ? -16.787 -7.153 18.234 1.00 91.50 115 GLU A O 1
ATOM 955 N N . HIS A 1 116 ? -15.899 -8.980 19.165 1.00 91.12 116 HIS A N 1
ATOM 956 C CA . HIS A 1 116 ? -17.078 -9.280 19.973 1.00 91.12 116 HIS A CA 1
ATOM 957 C C . HIS A 1 116 ? -17.418 -8.183 20.995 1.00 91.12 116 HIS A C 1
ATOM 959 O O . HIS A 1 116 ? -18.591 -7.954 21.282 1.00 91.12 116 HIS A O 1
ATOM 965 N N . SER A 1 117 ? -16.407 -7.530 21.572 1.00 89.94 117 SER A N 1
ATOM 966 C CA . SER A 1 117 ? -16.597 -6.554 22.653 1.00 89.94 117 SER A CA 1
ATOM 967 C C . SER A 1 117 ? -16.809 -5.124 22.165 1.00 89.94 117 SER A C 1
ATOM 969 O O . SER A 1 117 ? -17.501 -4.359 22.835 1.00 89.94 117 SER A O 1
ATOM 971 N N . THR A 1 118 ? -16.232 -4.755 21.022 1.00 88.81 118 THR A N 1
ATOM 972 C CA . THR A 1 118 ? -16.240 -3.371 20.528 1.00 88.81 118 THR A CA 1
ATOM 973 C C . THR A 1 118 ? -16.897 -3.216 19.162 1.00 88.81 118 THR A C 1
ATOM 975 O O . THR A 1 118 ? -17.200 -2.093 18.769 1.00 88.81 118 THR A O 1
ATOM 978 N N . GLY A 1 119 ? -17.099 -4.311 18.425 1.00 90.69 119 GLY A N 1
ATOM 979 C CA . GLY A 1 119 ? -17.512 -4.290 17.023 1.00 90.69 119 GLY A CA 1
ATOM 980 C C . GLY A 1 119 ? -16.387 -3.944 16.041 1.00 90.69 119 GLY A C 1
ATOM 981 O O . GLY A 1 119 ? -16.624 -3.978 14.838 1.00 90.69 119 GLY A O 1
ATOM 982 N N . TRP A 1 120 ? -15.177 -3.619 16.514 1.00 91.94 120 TRP A N 1
ATOM 983 C CA . TRP A 1 120 ? -14.036 -3.353 15.637 1.00 91.94 120 TRP A CA 1
ATOM 984 C C . TRP A 1 120 ? -13.453 -4.650 15.093 1.00 91.94 120 TRP A C 1
ATOM 986 O O . TRP A 1 120 ? -13.024 -5.525 15.846 1.00 91.94 120 TRP A O 1
ATOM 996 N N . VAL A 1 121 ? -13.360 -4.743 13.772 1.00 92.31 121 VAL A N 1
ATOM 997 C CA . VAL A 1 121 ? -12.783 -5.907 13.101 1.00 92.31 121 VAL A CA 1
ATOM 998 C C . VAL A 1 121 ? -11.298 -5.667 12.888 1.00 92.31 121 VAL A C 1
ATOM 1000 O O . VAL A 1 121 ? -10.915 -4.689 12.251 1.00 92.31 121 VAL A O 1
ATOM 1003 N N . LEU A 1 122 ? -10.458 -6.575 13.386 1.00 92.31 122 LEU A N 1
ATOM 1004 C CA . LEU A 1 122 ? -9.016 -6.584 13.140 1.00 92.31 122 LEU A CA 1
ATOM 1005 C C . LEU A 1 122 ? -8.664 -7.866 12.389 1.00 92.31 122 LEU A C 1
ATOM 1007 O O . LEU A 1 122 ? -8.577 -8.947 12.977 1.00 92.31 122 LEU A O 1
ATOM 1011 N N . HIS A 1 123 ? -8.447 -7.753 11.083 1.00 90.62 123 HIS A N 1
ATOM 1012 C CA . HIS A 1 123 ? -8.121 -8.885 10.231 1.00 90.62 123 HIS A CA 1
ATOM 1013 C C . HIS A 1 123 ? -6.712 -8.750 9.662 1.00 90.62 123 HIS A C 1
ATOM 1015 O O . HIS A 1 123 ? -6.405 -7.816 8.928 1.00 90.62 123 HIS A O 1
ATOM 1021 N N . ARG A 1 124 ? -5.840 -9.711 9.965 1.00 90.69 124 ARG A N 1
ATOM 1022 C CA . ARG A 1 124 ? -4.512 -9.787 9.354 1.00 90.69 124 ARG A CA 1
ATOM 1023 C C . ARG A 1 124 ? -4.602 -10.486 8.003 1.00 90.69 124 ARG A C 1
ATOM 1025 O O . ARG A 1 124 ? -5.010 -11.641 7.934 1.00 90.69 124 ARG A O 1
ATOM 1032 N N . ILE A 1 125 ? -4.143 -9.815 6.955 1.00 89.06 125 ILE A N 1
ATOM 1033 C CA . ILE A 1 125 ? -4.051 -10.372 5.609 1.00 89.06 125 ILE A CA 1
ATOM 1034 C C . ILE A 1 125 ? -2.819 -11.270 5.532 1.00 89.06 125 ILE A C 1
ATOM 1036 O O . ILE A 1 125 ? -1.696 -10.826 5.781 1.00 89.06 125 ILE A O 1
ATOM 1040 N N . THR A 1 126 ? -3.017 -12.531 5.161 1.00 88.06 126 THR A N 1
ATOM 1041 C CA . THR A 1 126 ? -1.936 -13.479 4.879 1.00 88.06 126 THR A CA 1
ATOM 1042 C C . THR A 1 126 ? -2.038 -14.043 3.471 1.00 88.06 126 THR A C 1
ATOM 1044 O O . THR A 1 126 ? -3.082 -13.959 2.816 1.00 88.06 126 THR A O 1
ATOM 1047 N N . LYS A 1 127 ? -0.928 -14.607 2.981 1.00 80.38 127 LYS A N 1
ATOM 1048 C CA . LYS A 1 127 ? -0.952 -15.404 1.751 1.00 80.38 127 LYS A CA 1
ATOM 1049 C C . LYS A 1 127 ? -1.833 -16.638 1.962 1.00 80.38 127 LYS A C 1
ATOM 1051 O O . LYS A 1 127 ? -1.899 -17.173 3.069 1.00 80.38 127 LYS A O 1
ATOM 1056 N N . GLN A 1 128 ? -2.478 -17.086 0.888 1.00 76.25 128 GLN A N 1
ATOM 1057 C CA . GLN A 1 128 ? -3.244 -18.329 0.888 1.00 76.25 128 GLN A CA 1
ATOM 1058 C C . GLN A 1 128 ? -2.365 -19.471 1.423 1.00 76.25 128 GLN A C 1
ATOM 1060 O O . GLN A 1 128 ? -1.198 -19.581 1.047 1.00 76.25 128 GLN A O 1
ATOM 1065 N N . ASP A 1 129 ? -2.907 -20.245 2.363 1.00 78.62 129 ASP A N 1
ATOM 1066 C CA . ASP A 1 129 ? -2.230 -21.366 3.030 1.00 78.62 129 ASP A CA 1
ATOM 1067 C C . ASP A 1 129 ? -0.929 -21.006 3.783 1.00 78.62 129 ASP A C 1
ATOM 1069 O O . ASP A 1 129 ? -0.068 -21.857 4.011 1.00 78.62 129 ASP A O 1
ATOM 1073 N N . SER A 1 130 ? -0.772 -19.748 4.217 1.00 81.50 130 SER A N 1
ATOM 1074 C CA . SER A 1 130 ? 0.391 -19.292 4.987 1.00 81.50 130 SER A CA 1
ATOM 1075 C C . SER A 1 130 ? 0.014 -18.404 6.173 1.00 81.50 130 SER A C 1
ATOM 1077 O O . SER A 1 130 ? -0.917 -17.605 6.117 1.00 81.50 130 SER A O 1
ATOM 1079 N N . ASN A 1 131 ? 0.810 -18.484 7.243 1.00 81.50 131 ASN A N 1
ATOM 1080 C CA . ASN A 1 131 ? 0.751 -17.561 8.386 1.00 81.50 131 ASN A CA 1
ATOM 1081 C C . ASN A 1 131 ? 1.598 -16.291 8.171 1.00 81.50 131 ASN A C 1
ATOM 1083 O O . ASN A 1 131 ? 1.709 -15.442 9.066 1.00 81.50 131 ASN A O 1
ATOM 1087 N N . VAL A 1 132 ? 2.246 -16.178 7.009 1.00 83.19 132 VAL A N 1
ATOM 1088 C CA . VAL A 1 132 ? 3.054 -15.023 6.618 1.00 83.19 132 VAL A CA 1
ATOM 1089 C C . VAL A 1 132 ? 2.156 -13.980 5.964 1.00 83.19 132 VAL A C 1
ATOM 1091 O O . VAL A 1 132 ? 1.391 -14.285 5.049 1.00 83.19 132 VAL A O 1
ATOM 1094 N N . SER A 1 133 ? 2.269 -12.745 6.451 1.00 87.62 133 SER A N 1
ATOM 1095 C CA . SER A 1 133 ? 1.547 -11.597 5.911 1.00 87.62 133 SER A CA 1
ATOM 1096 C C . SER A 1 133 ? 2.299 -10.992 4.728 1.00 87.62 133 SER A C 1
ATOM 1098 O O . SER A 1 133 ? 1.931 -11.238 3.583 1.00 87.62 133 SER A O 1
ATOM 1100 N N . LEU A 1 134 ? 3.410 -10.306 5.002 1.00 90.06 134 LEU A N 1
ATOM 1101 C CA . LEU A 1 134 ? 4.301 -9.734 3.997 1.00 90.06 134 LEU A CA 1
ATOM 1102 C C . LEU A 1 134 ? 5.710 -10.290 4.232 1.00 90.06 134 LEU A C 1
ATOM 1104 O O . LEU A 1 134 ? 6.259 -10.139 5.328 1.00 90.06 134 LEU A O 1
ATOM 1108 N N . TYR A 1 135 ? 6.263 -10.999 3.248 1.00 86.19 135 TYR A N 1
ATOM 1109 C CA . TYR A 1 135 ? 7.544 -11.692 3.399 1.00 86.19 135 TYR A CA 1
ATOM 1110 C C . TYR A 1 135 ? 8.733 -10.798 3.041 1.00 86.19 135 TYR A C 1
ATOM 1112 O O . TYR A 1 135 ? 9.691 -10.698 3.810 1.00 86.19 135 TYR A O 1
ATOM 1120 N N . ASP A 1 136 ? 8.641 -10.136 1.892 1.00 83.88 136 ASP A N 1
ATOM 1121 C CA . ASP A 1 136 ? 9.726 -9.394 1.260 1.00 83.88 136 ASP A CA 1
ATOM 1122 C C . ASP A 1 136 ? 9.263 -8.017 0.754 1.00 83.88 136 ASP A C 1
ATOM 1124 O O . ASP A 1 136 ? 8.130 -7.570 0.956 1.00 83.88 136 ASP A O 1
ATOM 1128 N N . GLU A 1 137 ? 10.190 -7.324 0.111 1.00 85.50 137 GLU A N 1
ATOM 1129 C CA . GLU A 1 137 ? 10.022 -6.028 -0.525 1.00 85.50 137 GLU A CA 1
ATOM 1130 C C . GLU A 1 137 ? 8.969 -6.037 -1.636 1.00 85.50 137 GLU A C 1
ATOM 1132 O O . GLU A 1 137 ? 8.263 -5.044 -1.810 1.00 85.50 137 GLU A O 1
ATOM 1137 N N . HIS A 1 138 ? 8.828 -7.143 -2.371 1.00 87.94 138 HIS A N 1
ATOM 1138 C CA . HIS A 1 138 ? 7.835 -7.263 -3.435 1.00 87.94 138 HIS A CA 1
ATOM 1139 C C . HIS A 1 138 ? 6.421 -7.367 -2.867 1.00 87.94 138 HIS A C 1
ATOM 1141 O O . HIS A 1 138 ? 5.514 -6.694 -3.363 1.00 87.94 138 HIS A O 1
ATOM 1147 N N . ASP A 1 139 ? 6.227 -8.169 -1.818 1.00 88.69 139 ASP A N 1
ATOM 1148 C CA . ASP A 1 139 ? 4.963 -8.235 -1.087 1.00 88.69 139 ASP A CA 1
ATOM 1149 C C . ASP A 1 139 ? 4.606 -6.869 -0.496 1.00 88.69 139 ASP A C 1
ATOM 1151 O O . ASP A 1 139 ? 3.464 -6.423 -0.629 1.00 88.69 139 ASP A O 1
ATOM 1155 N N . LEU A 1 140 ? 5.584 -6.200 0.127 1.00 90.38 140 LEU A N 1
ATOM 1156 C CA . LEU A 1 140 ? 5.410 -4.873 0.712 1.00 90.38 140 LEU A CA 1
ATOM 1157 C C . LEU A 1 140 ? 5.001 -3.847 -0.348 1.00 90.38 140 LEU A C 1
ATOM 1159 O O . LEU A 1 140 ? 4.000 -3.158 -0.167 1.00 90.38 140 LEU A O 1
ATOM 1163 N N . ALA A 1 141 ? 5.738 -3.766 -1.457 1.00 90.12 141 ALA A N 1
ATOM 1164 C CA . ALA A 1 141 ? 5.446 -2.833 -2.538 1.00 90.12 141 ALA A CA 1
ATOM 1165 C C . ALA A 1 141 ? 4.072 -3.113 -3.160 1.00 90.12 141 ALA A C 1
ATOM 1167 O O . ALA A 1 141 ? 3.290 -2.187 -3.346 1.00 90.12 141 ALA A O 1
ATOM 1168 N N . ARG A 1 142 ? 3.721 -4.386 -3.392 1.00 88.19 142 ARG A N 1
ATOM 1169 C CA . ARG A 1 142 ? 2.395 -4.773 -3.899 1.00 88.19 142 ARG A CA 1
ATOM 1170 C C . ARG A 1 142 ? 1.276 -4.333 -2.955 1.00 88.19 142 ARG A C 1
ATOM 1172 O O . ARG A 1 142 ? 0.280 -3.778 -3.410 1.00 88.19 142 ARG A O 1
ATOM 1179 N N . ALA A 1 143 ? 1.433 -4.576 -1.654 1.00 91.12 143 ALA A N 1
ATOM 1180 C CA . ALA A 1 143 ? 0.438 -4.191 -0.659 1.00 91.12 143 ALA A CA 1
ATOM 1181 C C . ALA A 1 143 ? 0.307 -2.665 -0.555 1.00 91.12 143 ALA A C 1
ATOM 1183 O O . ALA A 1 143 ? -0.805 -2.154 -0.573 1.00 91.12 143 ALA A O 1
ATOM 1184 N N . VAL A 1 144 ? 1.422 -1.928 -0.525 1.00 92.25 144 VAL A N 1
ATOM 1185 C CA . VAL A 1 144 ? 1.417 -0.457 -0.478 1.00 92.25 144 VAL A CA 1
ATOM 1186 C C . VAL A 1 144 ? 0.796 0.144 -1.738 1.00 92.25 144 VAL A C 1
ATOM 1188 O O . VAL A 1 144 ? -0.030 1.045 -1.617 1.00 92.25 144 VAL A O 1
ATOM 1191 N N . THR A 1 145 ? 1.129 -0.354 -2.934 1.00 90.25 145 THR A N 1
ATOM 1192 C CA . THR A 1 145 ? 0.506 0.121 -4.179 1.00 90.25 145 THR A CA 1
ATOM 1193 C C . THR A 1 145 ? -1.002 -0.128 -4.179 1.00 90.25 145 THR A C 1
ATOM 1195 O O . THR A 1 145 ? -1.750 0.778 -4.532 1.00 90.25 145 THR A O 1
ATOM 1198 N N . TYR A 1 146 ? -1.453 -1.307 -3.735 1.00 87.88 146 TYR A N 1
ATOM 1199 C CA . TYR A 1 146 ? -2.883 -1.594 -3.579 1.00 87.88 146 TYR A CA 1
ATOM 1200 C C . TYR A 1 146 ? -3.554 -0.643 -2.581 1.00 87.88 146 TYR A C 1
ATOM 1202 O O . TYR A 1 146 ? -4.640 -0.130 -2.840 1.00 87.88 146 TYR A O 1
ATOM 1210 N N . CYS A 1 147 ? -2.910 -0.380 -1.440 1.00 91.44 147 CYS A N 1
ATOM 1211 C CA . CYS A 1 147 ? -3.440 0.550 -0.452 1.00 91.44 147 CYS A CA 1
ATOM 1212 C C . CYS A 1 147 ? -3.571 1.964 -1.029 1.00 91.44 147 CYS A C 1
ATOM 1214 O O . CYS A 1 147 ? -4.607 2.599 -0.862 1.00 91.44 147 CYS A O 1
ATOM 1216 N N . LEU A 1 148 ? -2.548 2.456 -1.725 1.00 91.19 148 LEU A N 1
ATOM 1217 C CA . LEU A 1 148 ? -2.554 3.802 -2.296 1.00 91.19 148 LEU A CA 1
ATOM 1218 C C . LEU A 1 148 ? -3.612 3.970 -3.390 1.00 91.19 148 LEU A C 1
ATOM 1220 O O . LEU A 1 148 ? -4.255 5.013 -3.431 1.00 91.19 148 LEU A O 1
ATOM 1224 N N . SER A 1 149 ? -3.848 2.955 -4.224 1.00 85.50 149 SER A N 1
ATOM 1225 C CA . SER A 1 149 ? -4.813 3.066 -5.326 1.00 85.50 149 SER A CA 1
ATOM 1226 C C . SER A 1 149 ? -6.275 3.168 -4.891 1.00 85.50 149 SER A C 1
ATOM 1228 O O . SER A 1 149 ? -7.100 3.594 -5.687 1.00 85.50 149 SER A O 1
ATOM 1230 N N . HIS A 1 150 ? -6.596 2.795 -3.650 1.00 86.62 150 HIS A N 1
ATOM 1231 C CA . HIS A 1 150 ? -7.955 2.863 -3.087 1.00 86.62 150 HIS A CA 1
ATOM 1232 C C . HIS A 1 150 ? -8.044 3.813 -1.889 1.00 86.62 150 HIS A C 1
ATOM 1234 O O . HIS A 1 150 ? -9.058 3.861 -1.190 1.00 86.62 150 HIS A O 1
ATOM 1240 N N . THR A 1 151 ? -6.969 4.559 -1.624 1.00 91.44 151 THR A N 1
ATOM 1241 C CA . THR A 1 151 ? -6.965 5.528 -0.534 1.00 91.44 151 THR A CA 1
ATOM 1242 C C . THR A 1 151 ? -7.956 6.642 -0.857 1.00 91.44 151 THR A C 1
ATOM 1244 O O . THR A 1 151 ? -7.885 7.256 -1.920 1.00 91.44 151 THR A O 1
ATOM 1247 N N . GLY A 1 152 ? -8.875 6.904 0.070 1.00 89.25 152 GLY A N 1
ATOM 1248 C CA . GLY A 1 152 ? -9.827 7.998 -0.039 1.00 89.25 152 GLY A CA 1
ATOM 1249 C C . GLY A 1 152 ? -9.116 9.338 -0.193 1.00 89.25 152 GLY A C 1
ATOM 1250 O O . GLY A 1 152 ? -8.000 9.529 0.290 1.00 89.25 152 GLY A O 1
ATOM 1251 N N . LEU A 1 153 ? -9.773 10.273 -0.863 1.00 89.94 153 LEU A N 1
ATOM 1252 C CA . LEU A 1 153 ? -9.287 11.636 -1.020 1.00 89.94 153 LEU A CA 1
ATOM 1253 C C . LEU A 1 153 ? -10.119 12.574 -0.146 1.00 89.94 153 LEU A C 1
ATOM 1255 O O . LEU A 1 153 ? -11.317 12.355 0.025 1.00 89.94 153 LEU A O 1
ATOM 1259 N N . TYR A 1 154 ? -9.486 13.609 0.396 1.00 85.38 154 TYR A N 1
ATOM 1260 C CA . TYR A 1 154 ? -10.163 14.666 1.141 1.00 85.38 154 TYR A CA 1
ATOM 1261 C C . TYR A 1 154 ? -9.654 16.038 0.707 1.00 85.38 154 TYR A C 1
ATOM 1263 O O . TYR A 1 154 ? -8.488 16.198 0.328 1.00 85.38 154 TYR A O 1
ATOM 1271 N N . GLU A 1 155 ? -10.544 17.021 0.742 1.00 85.31 155 GLU A N 1
ATOM 1272 C CA . GLU A 1 155 ? -10.206 18.418 0.502 1.00 85.31 155 GLU A CA 1
ATOM 1273 C C . GLU A 1 155 ? -9.615 19.034 1.769 1.00 85.31 155 GLU A C 1
ATOM 1275 O O . GLU A 1 155 ? -9.970 18.689 2.895 1.00 85.31 155 GLU A O 1
ATOM 1280 N N . THR A 1 156 ? -8.670 19.941 1.577 1.00 82.25 156 THR A N 1
ATOM 1281 C CA . THR A 1 156 ? -8.045 20.710 2.653 1.00 82.25 156 THR A CA 1
ATOM 1282 C C . THR A 1 156 ? -8.538 22.148 2.610 1.00 82.25 156 THR A C 1
ATOM 1284 O O . THR A 1 156 ? -8.945 22.630 1.557 1.00 82.25 156 THR A O 1
ATOM 1287 N N . ASP A 1 157 ? -8.369 22.882 3.710 1.00 83.19 157 ASP A N 1
ATOM 1288 C CA . ASP A 1 157 ? -8.698 24.316 3.805 1.00 83.19 157 ASP A CA 1
ATOM 1289 C C . ASP A 1 157 ? -8.011 25.200 2.742 1.00 83.19 157 ASP A C 1
ATOM 1291 O O . ASP A 1 157 ? -8.372 26.359 2.554 1.00 83.19 157 ASP A O 1
ATOM 1295 N N . GLN A 1 158 ? -6.986 24.673 2.068 1.00 84.31 158 GLN A N 1
ATOM 1296 C CA . GLN A 1 158 ? -6.241 25.344 1.003 1.00 84.31 158 GLN A CA 1
ATOM 1297 C C . GLN A 1 158 ? -6.756 25.002 -0.403 1.00 84.31 158 GLN A C 1
ATOM 1299 O O . GLN A 1 158 ? -6.042 25.263 -1.367 1.00 84.31 158 GLN A O 1
ATOM 1304 N N . ASP A 1 159 ? -7.938 24.390 -0.520 1.00 81.19 159 ASP A N 1
ATOM 1305 C CA . ASP A 1 159 ? -8.505 23.912 -1.791 1.00 81.19 159 ASP A CA 1
ATOM 1306 C C . ASP A 1 159 ? -7.573 22.911 -2.506 1.00 81.19 159 ASP A C 1
ATOM 1308 O O . ASP A 1 159 ? -7.491 22.824 -3.728 1.00 81.19 159 ASP A O 1
ATOM 1312 N N . THR A 1 160 ? -6.793 22.161 -1.716 1.00 85.94 160 THR A N 1
ATOM 1313 C CA . THR A 1 160 ? -5.945 21.073 -2.222 1.00 85.94 160 THR A CA 1
ATOM 1314 C C . THR A 1 160 ? -6.526 19.729 -1.824 1.00 85.94 160 THR A C 1
ATOM 1316 O O . THR A 1 160 ? -6.961 19.556 -0.684 1.00 85.94 160 THR A O 1
ATOM 1319 N N . THR A 1 161 ? -6.499 18.763 -2.737 1.00 87.81 161 THR A N 1
ATOM 1320 C CA . THR A 1 161 ? -6.904 17.381 -2.466 1.00 87.81 161 THR A CA 1
ATOM 1321 C C . THR A 1 161 ? -5.720 16.576 -1.940 1.00 87.81 161 THR A C 1
ATOM 1323 O O . THR A 1 161 ? -4.620 16.635 -2.493 1.00 87.81 161 THR A O 1
ATOM 1326 N N . ARG A 1 162 ? -5.929 15.796 -0.878 1.00 89.25 162 ARG A N 1
ATOM 1327 C CA . ARG A 1 162 ? -4.907 14.916 -0.296 1.00 89.25 162 ARG A CA 1
ATOM 1328 C C . ARG A 1 162 ? -5.418 13.495 -0.121 1.00 89.25 162 ARG A C 1
ATOM 1330 O O . ARG A 1 162 ? -6.604 13.270 0.092 1.00 89.25 162 ARG A O 1
ATOM 1337 N N . ALA A 1 163 ? -4.496 12.539 -0.189 1.00 91.25 163 ALA A N 1
ATOM 1338 C CA . ALA A 1 163 ? -4.777 11.144 0.118 1.00 91.25 163 ALA A CA 1
ATOM 1339 C C . ALA A 1 163 ? -4.907 10.937 1.636 1.00 91.25 163 ALA A C 1
ATOM 1341 O O . ALA A 1 163 ? -4.055 11.375 2.411 1.00 91.25 163 ALA A O 1
ATOM 1342 N N . ALA A 1 164 ? -5.961 10.245 2.055 1.00 91.75 164 ALA A N 1
ATOM 1343 C CA . ALA A 1 164 ? -6.296 9.946 3.441 1.00 91.75 164 ALA A CA 1
ATOM 1344 C C . 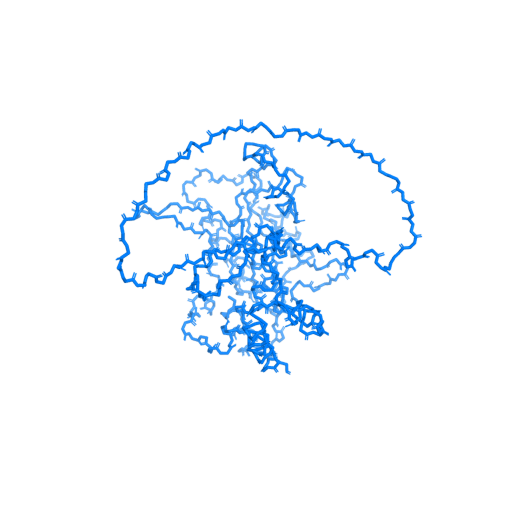ALA A 1 164 ? -5.458 8.776 3.989 1.00 91.75 164 ALA A C 1
ATOM 1346 O O . ALA A 1 164 ? -5.936 7.657 4.172 1.00 91.75 164 ALA A O 1
ATOM 1347 N N . TYR A 1 165 ? -4.179 9.021 4.262 1.00 92.56 165 TYR A N 1
ATOM 1348 C CA . TYR A 1 165 ? -3.324 8.077 4.982 1.00 92.56 165 TYR A CA 1
ATOM 1349 C C . TYR A 1 165 ? -2.515 8.782 6.072 1.00 92.56 165 TYR A C 1
ATOM 1351 O O . TYR A 1 165 ? -2.283 9.990 6.023 1.00 92.56 165 TYR A O 1
ATOM 1359 N N . ARG A 1 166 ? -2.071 8.027 7.080 1.00 90.94 166 ARG A N 1
ATOM 1360 C CA . ARG A 1 166 ? -1.317 8.568 8.218 1.00 90.94 166 ARG A CA 1
ATOM 1361 C C . ARG A 1 166 ? -0.246 7.590 8.693 1.00 90.94 166 ARG A C 1
ATOM 1363 O O . ARG A 1 166 ? -0.442 6.376 8.677 1.00 90.94 166 ARG A O 1
ATOM 1370 N N . TYR A 1 167 ? 0.893 8.126 9.129 1.00 90.50 167 TYR A N 1
ATOM 1371 C CA . TYR A 1 167 ? 1.916 7.357 9.839 1.00 90.50 167 TYR A CA 1
ATOM 1372 C C . TYR A 1 167 ? 1.514 7.158 11.306 1.00 90.50 167 TYR A C 1
ATOM 1374 O O . TYR A 1 167 ? 1.182 8.117 12.013 1.00 90.50 167 TYR A O 1
ATOM 1382 N N . CYS A 1 168 ? 1.578 5.913 11.764 1.00 89.12 168 CYS A N 1
ATOM 1383 C CA . CYS A 1 168 ? 1.252 5.478 13.118 1.00 89.12 168 CYS A CA 1
ATOM 1384 C C . CYS A 1 168 ? 2.523 4.931 13.782 1.00 89.12 168 CYS A C 1
ATOM 1386 O O . CYS A 1 168 ? 3.185 4.067 13.206 1.00 89.12 168 CYS A O 1
ATOM 1388 N N . GLY A 1 169 ? 2.866 5.421 14.973 1.00 83.62 169 GLY A N 1
ATOM 1389 C CA . GLY A 1 169 ? 4.120 5.089 15.660 1.00 83.62 169 GLY A CA 1
ATOM 1390 C C . GLY A 1 169 ? 5.163 6.210 15.611 1.00 83.62 169 GLY A C 1
ATOM 1391 O O . GLY A 1 169 ? 5.173 7.054 14.714 1.00 83.62 169 GLY A O 1
ATOM 1392 N N . ALA A 1 170 ? 6.028 6.264 16.623 1.00 78.12 170 ALA A N 1
ATOM 1393 C CA . ALA A 1 170 ? 6.963 7.373 16.795 1.00 78.12 170 ALA A CA 1
ATOM 1394 C C . ALA A 1 170 ? 8.123 7.346 15.787 1.00 78.12 170 ALA A C 1
ATOM 1396 O O . ALA A 1 170 ? 8.602 8.407 15.383 1.00 78.12 170 ALA A O 1
ATOM 1397 N N . ASN A 1 171 ? 8.587 6.164 15.379 1.00 74.69 171 ASN A N 1
ATOM 1398 C CA . ASN A 1 171 ? 9.697 6.035 14.439 1.00 74.69 171 ASN A CA 1
ATOM 1399 C C . ASN A 1 171 ? 9.222 6.230 13.000 1.00 74.69 171 ASN A C 1
ATOM 1401 O O . ASN A 1 171 ? 9.889 6.918 12.229 1.00 74.69 171 ASN A O 1
ATOM 1405 N N . THR A 1 172 ? 8.038 5.723 12.649 1.00 73.25 172 THR A N 1
ATOM 1406 C CA . THR A 1 172 ? 7.448 5.966 11.321 1.00 73.25 172 THR A CA 1
ATOM 1407 C C . THR A 1 172 ? 7.140 7.441 11.075 1.00 73.25 172 THR A C 1
ATOM 1409 O O . THR A 1 172 ? 7.329 7.912 9.959 1.00 73.25 172 THR A O 1
ATOM 1412 N N . GLN A 1 173 ? 6.736 8.189 12.107 1.00 74.25 173 GLN A N 1
ATOM 1413 C CA . GLN A 1 173 ? 6.500 9.636 12.020 1.00 74.25 173 GLN A CA 1
ATOM 1414 C C . GLN A 1 173 ? 7.782 10.470 11.915 1.00 74.25 173 GLN A C 1
ATOM 1416 O O . GLN A 1 173 ? 7.748 11.582 11.393 1.00 74.25 173 GLN A O 1
ATOM 1421 N N . ARG A 1 174 ? 8.905 9.966 12.439 1.00 69.62 174 ARG A N 1
ATOM 1422 C CA . ARG A 1 174 ? 10.203 10.657 12.389 1.00 69.62 174 ARG A CA 1
ATOM 1423 C C . ARG A 1 174 ? 10.984 10.370 11.120 1.00 69.62 174 ARG A C 1
ATOM 1425 O O . ARG A 1 174 ? 11.836 11.175 10.765 1.00 69.62 174 ARG A O 1
ATOM 1432 N N . ALA A 1 175 ? 10.730 9.232 10.486 1.00 67.12 175 ALA A N 1
ATOM 1433 C CA . ALA A 1 175 ? 11.425 8.838 9.281 1.00 67.12 175 ALA A CA 1
ATOM 1434 C C . ALA A 1 175 ? 11.073 9.782 8.135 1.00 67.12 175 ALA A C 1
ATOM 1436 O O . ALA A 1 175 ? 9.909 9.897 7.741 1.00 67.12 175 ALA A O 1
ATOM 1437 N N . LYS A 1 176 ? 12.092 10.428 7.581 1.00 66.44 176 LYS A N 1
ATOM 1438 C CA . LYS A 1 176 ? 11.927 11.307 6.437 1.00 66.44 176 LYS A CA 1
ATOM 1439 C C . LYS A 1 176 ? 12.453 10.651 5.159 1.00 66.44 176 LYS A C 1
ATOM 1441 O O . LYS A 1 176 ? 13.347 9.802 5.250 1.00 66.44 176 LYS A O 1
ATOM 1446 N N . PRO A 1 177 ? 11.912 11.014 3.981 1.00 63.16 177 PRO A N 1
ATOM 1447 C CA . PRO A 1 177 ? 12.450 10.561 2.701 1.00 63.16 177 PRO A CA 1
ATOM 1448 C C . PRO A 1 177 ? 13.951 10.843 2.586 1.00 63.16 177 PRO A C 1
ATOM 1450 O O . PRO A 1 177 ? 14.710 9.930 2.303 1.00 63.16 177 PRO A O 1
ATOM 1453 N N . GLU A 1 178 ? 14.396 12.048 2.961 1.00 68.12 178 GLU A N 1
ATOM 1454 C CA . GLU A 1 178 ? 15.802 12.471 2.866 1.00 68.12 178 GLU A CA 1
ATOM 1455 C C . GLU A 1 178 ? 16.788 11.655 3.709 1.00 68.12 178 GLU A C 1
ATOM 1457 O O . GLU A 1 178 ? 17.998 11.729 3.509 1.00 68.12 178 GLU A O 1
ATOM 1462 N N . ASP A 1 179 ? 16.290 10.886 4.668 1.00 67.19 179 ASP A N 1
ATOM 1463 C CA . ASP A 1 179 ? 17.144 10.034 5.474 1.00 67.19 179 ASP A CA 1
ATOM 1464 C C . ASP A 1 179 ? 17.487 8.714 4.735 1.00 67.19 179 ASP A C 1
ATOM 1466 O O . ASP A 1 179 ? 18.250 7.895 5.255 1.00 67.19 179 ASP A O 1
ATOM 1470 N N . ALA A 1 180 ? 16.822 8.414 3.607 1.00 66.56 180 ALA A N 1
ATOM 1471 C CA . ALA A 1 180 ? 17.012 7.184 2.841 1.00 66.56 180 ALA A CA 1
ATOM 1472 C C . ALA A 1 180 ? 18.351 7.238 2.106 1.00 66.56 180 ALA A C 1
ATOM 1474 O O . ALA A 1 180 ? 18.722 8.273 1.556 1.00 66.56 180 ALA A O 1
ATOM 1475 N N . SER A 1 181 ? 19.091 6.127 2.069 1.00 76.06 181 SER A N 1
ATOM 1476 C CA . SER A 1 181 ? 20.236 6.072 1.162 1.00 76.06 181 SER A CA 1
ATOM 1477 C C . SER A 1 181 ? 19.730 6.034 -0.278 1.00 76.06 181 SER A C 1
ATOM 1479 O O . SER A 1 181 ? 18.733 5.368 -0.564 1.00 76.06 181 SER A O 1
ATOM 1481 N N . VAL A 1 182 ? 20.453 6.700 -1.180 1.00 76.00 182 VAL A N 1
ATOM 1482 C CA . VAL A 1 182 ? 20.145 6.720 -2.620 1.00 76.00 182 VAL A CA 1
ATOM 1483 C C . VAL A 1 182 ? 19.943 5.298 -3.149 1.00 76.00 182 VAL A C 1
ATOM 1485 O O . VAL A 1 182 ? 18.946 5.025 -3.803 1.00 76.00 182 VAL A O 1
ATOM 1488 N N . ASP A 1 183 ? 20.808 4.359 -2.756 1.00 75.75 183 ASP A N 1
ATOM 1489 C CA . ASP A 1 183 ? 20.707 2.950 -3.161 1.00 75.75 183 ASP A CA 1
ATOM 1490 C C . ASP A 1 183 ? 19.370 2.301 -2.758 1.00 75.75 183 ASP A C 1
ATOM 1492 O O . ASP A 1 183 ? 18.802 1.505 -3.505 1.00 75.75 183 ASP A O 1
ATOM 1496 N N . VAL A 1 184 ? 18.834 2.645 -1.581 1.00 74.12 184 VAL A N 1
ATOM 1497 C CA . VAL A 1 184 ? 17.560 2.089 -1.106 1.00 74.12 184 VAL A CA 1
ATOM 1498 C C . VAL A 1 184 ? 16.382 2.739 -1.820 1.00 74.12 184 VAL A C 1
ATOM 1500 O O . VAL A 1 184 ? 15.414 2.043 -2.126 1.00 74.12 184 VAL A O 1
ATOM 1503 N N . GLU A 1 185 ? 16.446 4.038 -2.111 1.00 77.00 185 GLU A N 1
ATOM 1504 C CA . GLU A 1 185 ? 15.422 4.703 -2.920 1.00 77.00 185 GLU A CA 1
ATOM 1505 C C . GLU A 1 185 ? 15.372 4.119 -4.331 1.00 77.00 185 GLU A C 1
ATOM 1507 O O . GLU A 1 185 ? 14.296 3.712 -4.767 1.00 77.00 185 GLU A O 1
ATOM 1512 N N . THR A 1 186 ? 16.525 3.978 -4.990 1.00 76.12 186 THR A N 1
ATOM 1513 C CA . THR A 1 186 ? 16.644 3.365 -6.319 1.00 76.12 186 THR A CA 1
ATOM 1514 C C . THR A 1 186 ? 16.107 1.934 -6.321 1.00 76.12 186 THR A C 1
ATOM 1516 O O . THR A 1 186 ? 15.275 1.586 -7.159 1.00 76.12 186 THR A O 1
ATOM 1519 N N . TRP A 1 187 ? 16.486 1.113 -5.333 1.00 80.50 187 TRP A N 1
ATOM 1520 C CA . TRP A 1 187 ? 15.958 -0.248 -5.196 1.00 80.50 187 TRP A CA 1
ATOM 1521 C C . TRP A 1 187 ? 14.437 -0.269 -5.025 1.00 80.50 187 TRP A C 1
ATOM 1523 O O . TRP A 1 187 ? 13.737 -1.054 -5.667 1.00 80.50 187 TRP A O 1
ATOM 1533 N N . MET A 1 188 ? 13.897 0.589 -4.156 1.00 81.81 188 MET A N 1
ATOM 1534 C CA . MET A 1 188 ? 12.456 0.635 -3.909 1.00 81.81 188 MET A CA 1
ATOM 1535 C C . MET A 1 188 ? 11.680 1.168 -5.108 1.00 81.81 188 MET A C 1
ATOM 1537 O O . MET A 1 188 ? 10.605 0.636 -5.387 1.00 81.81 188 MET A O 1
ATOM 1541 N N . ASP A 1 189 ? 12.219 2.138 -5.843 1.00 81.88 189 ASP A N 1
ATOM 1542 C CA . ASP A 1 189 ? 11.634 2.609 -7.096 1.00 81.88 189 ASP A CA 1
ATOM 1543 C C . ASP A 1 189 ? 11.588 1.476 -8.133 1.00 81.88 189 ASP A C 1
ATOM 1545 O O . ASP A 1 189 ? 10.520 1.168 -8.669 1.00 81.88 189 ASP A O 1
ATOM 1549 N N . ALA A 1 190 ? 12.697 0.755 -8.331 1.00 80.31 190 ALA A N 1
ATOM 1550 C CA . ALA A 1 190 ? 12.759 -0.389 -9.241 1.00 80.31 190 ALA A CA 1
ATOM 1551 C C . ALA A 1 190 ? 11.737 -1.484 -8.873 1.00 80.31 190 ALA A C 1
ATOM 1553 O O . ALA A 1 190 ? 10.996 -1.983 -9.732 1.00 80.31 190 ALA A O 1
ATOM 1554 N N . VAL A 1 191 ? 11.636 -1.830 -7.584 1.00 84.56 191 VAL A N 1
ATOM 1555 C CA . VAL A 1 191 ? 10.655 -2.806 -7.086 1.00 84.56 191 VAL A CA 1
ATOM 1556 C C . VAL A 1 191 ? 9.223 -2.320 -7.329 1.00 84.56 191 VAL A C 1
ATOM 1558 O O . VAL A 1 191 ? 8.408 -3.088 -7.851 1.00 84.56 191 VAL A O 1
ATOM 1561 N N . VAL A 1 192 ? 8.904 -1.060 -7.009 1.00 86.94 192 VAL A N 1
ATOM 1562 C CA . VAL A 1 192 ? 7.565 -0.476 -7.207 1.00 86.94 192 VAL A CA 1
ATOM 1563 C C . VAL A 1 192 ? 7.187 -0.465 -8.683 1.00 86.94 192 VAL A C 1
ATOM 1565 O O . VAL A 1 192 ? 6.124 -0.979 -9.034 1.00 86.94 192 VAL A O 1
ATOM 1568 N N . ARG A 1 193 ? 8.061 0.022 -9.570 1.00 82.50 193 ARG A N 1
ATOM 1569 C CA . ARG A 1 193 ? 7.821 0.040 -11.025 1.00 82.50 193 ARG A CA 1
ATOM 1570 C C . ARG A 1 193 ? 7.564 -1.352 -11.597 1.00 82.50 193 ARG A C 1
ATOM 1572 O O . ARG A 1 193 ? 6.785 -1.509 -12.541 1.00 82.50 193 ARG A O 1
ATOM 1579 N N . ARG A 1 194 ? 8.174 -2.386 -11.011 1.00 82.19 194 ARG A N 1
ATOM 1580 C CA . ARG A 1 194 ? 7.968 -3.784 -11.410 1.00 82.19 194 ARG A CA 1
ATOM 1581 C C . ARG A 1 194 ? 6.623 -4.355 -10.948 1.00 82.19 194 ARG A C 1
ATOM 1583 O O . ARG A 1 194 ? 6.055 -5.196 -11.655 1.00 82.19 194 ARG A O 1
ATOM 1590 N N . VAL A 1 195 ? 6.126 -3.964 -9.772 1.00 84.62 195 VAL A N 1
ATOM 1591 C CA . VAL A 1 195 ? 4.893 -4.534 -9.190 1.00 84.62 195 VAL A CA 1
ATOM 1592 C C . VAL A 1 195 ? 3.645 -3.706 -9.473 1.00 84.62 195 VAL A C 1
ATOM 1594 O O . VAL A 1 195 ? 2.560 -4.285 -9.582 1.00 84.62 195 VAL A O 1
ATOM 1597 N N . ALA A 1 196 ? 3.768 -2.385 -9.612 1.00 84.69 196 ALA A N 1
ATOM 1598 C CA . ALA A 1 196 ? 2.622 -1.487 -9.648 1.00 84.69 196 ALA A CA 1
ATOM 1599 C C . ALA A 1 196 ? 1.699 -1.757 -10.844 1.00 84.69 196 ALA A C 1
ATOM 1601 O O . ALA A 1 196 ? 0.517 -2.003 -10.605 1.00 84.69 196 ALA A O 1
ATOM 1602 N N . PRO A 1 197 ? 2.189 -1.888 -12.093 1.00 80.12 197 PRO A N 1
ATOM 1603 C CA . PRO A 1 197 ? 1.308 -2.185 -13.223 1.00 80.12 197 PRO A CA 1
ATOM 1604 C C . PRO A 1 197 ? 0.557 -3.509 -13.060 1.00 80.12 197 PRO A C 1
ATOM 1606 O O . PRO A 1 197 ? -0.630 -3.602 -13.349 1.00 80.12 197 PRO A O 1
ATOM 1609 N N . LYS A 1 198 ? 1.206 -4.534 -12.491 1.00 80.88 198 LYS A N 1
ATOM 1610 C CA . LYS A 1 198 ? 0.564 -5.836 -12.240 1.00 80.88 198 LYS A CA 1
ATOM 1611 C C . LYS A 1 198 ? -0.525 -5.755 -11.174 1.00 80.88 198 LYS A C 1
ATOM 1613 O O . LYS A 1 198 ? -1.552 -6.420 -11.327 1.00 80.88 198 LYS A O 1
ATOM 1618 N N . THR A 1 199 ? -0.257 -4.979 -10.122 1.00 80.19 199 THR A N 1
ATOM 1619 C CA . THR A 1 199 ? -1.156 -4.733 -8.984 1.00 80.19 199 THR A CA 1
ATOM 1620 C C . THR A 1 199 ? -2.392 -3.973 -9.434 1.00 80.19 199 THR A C 1
ATOM 1622 O O . THR A 1 199 ? -3.502 -4.391 -9.131 1.00 80.19 199 THR A O 1
ATOM 1625 N N . LEU A 1 200 ? -2.184 -2.907 -10.207 1.00 76.88 200 LEU A N 1
ATOM 1626 C CA . LEU A 1 200 ? -3.246 -2.041 -10.712 1.00 76.88 200 LEU A CA 1
ATOM 1627 C C . LEU A 1 200 ? -3.991 -2.649 -11.896 1.00 76.88 200 LEU A C 1
ATOM 1629 O O . LEU A 1 200 ? -5.085 -2.210 -12.204 1.00 76.88 200 LEU A O 1
ATOM 1633 N N . GLY A 1 201 ? -3.417 -3.662 -12.548 1.00 73.62 201 GLY A N 1
ATOM 1634 C CA . GLY A 1 201 ? -4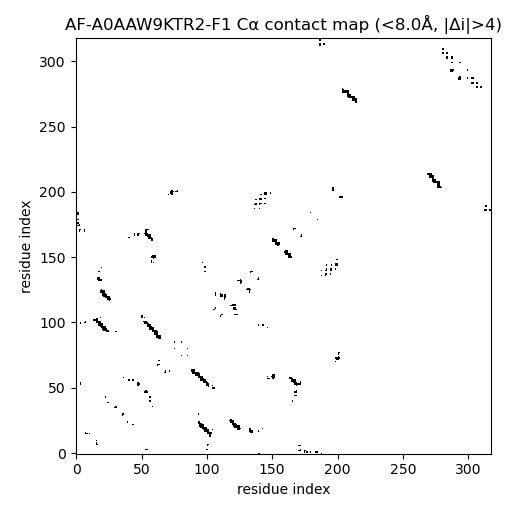.014 -4.286 -13.722 1.00 73.62 201 GLY A CA 1
ATOM 1635 C C . GLY A 1 201 ? -3.656 -3.646 -15.050 1.00 73.62 201 GLY A C 1
ATOM 1636 O O . GLY A 1 201 ? -4.129 -4.131 -16.067 1.00 73.62 201 GLY A O 1
ATOM 1637 N N . LEU A 1 202 ? -2.796 -2.627 -15.043 1.00 73.25 202 LEU A N 1
ATOM 1638 C CA . LEU A 1 202 ? -2.394 -1.874 -16.223 1.00 73.25 202 LEU A CA 1
ATOM 1639 C C . LEU A 1 202 ? -1.773 -2.809 -17.277 1.00 73.25 202 LEU A C 1
ATOM 1641 O O . LEU A 1 202 ? -0.701 -3.387 -17.032 1.00 73.25 202 LEU A O 1
ATOM 1645 N N . PRO A 1 203 ? -2.395 -2.950 -18.461 1.00 67.88 203 PRO A N 1
ATOM 1646 C CA . PRO A 1 203 ? -1.750 -3.592 -19.589 1.00 67.88 203 PRO A CA 1
ATOM 1647 C C . PRO A 1 203 ? -0.586 -2.702 -20.032 1.00 67.88 203 PRO A C 1
ATOM 1649 O O . PRO A 1 203 ? -0.791 -1.592 -20.501 1.00 67.88 203 PRO A O 1
ATOM 1652 N N . TYR A 1 204 ? 0.662 -3.171 -19.939 1.00 65.94 204 TYR A N 1
ATOM 1653 C CA . TYR A 1 204 ? 1.802 -2.392 -20.460 1.00 65.94 204 TYR A CA 1
ATOM 1654 C C . TYR A 1 204 ? 1.600 -1.992 -21.933 1.00 65.94 204 TYR A C 1
ATOM 1656 O O . TYR A 1 204 ? 1.997 -0.911 -22.343 1.00 65.94 204 TYR A O 1
ATOM 1664 N N . GLN A 1 205 ? 0.913 -2.845 -22.698 1.00 62.50 205 GLN A N 1
ATOM 1665 C CA . GLN A 1 205 ? 0.608 -2.638 -24.111 1.00 62.50 205 GLN A CA 1
ATOM 1666 C C . GLN A 1 205 ? -0.455 -1.560 -24.372 1.00 62.50 205 GLN A C 1
ATOM 1668 O O . GLN A 1 205 ? -0.524 -1.075 -25.499 1.00 62.50 205 GLN A O 1
ATOM 1673 N N . SER A 1 206 ? -1.273 -1.195 -23.376 1.00 61.88 206 SER A N 1
ATOM 1674 C CA . SER A 1 206 ? -2.242 -0.096 -23.491 1.00 61.88 206 SER A CA 1
ATOM 1675 C C . SER A 1 206 ? -1.625 1.259 -23.143 1.00 61.88 206 SER A C 1
ATOM 1677 O O . SER A 1 206 ? -2.262 2.290 -23.333 1.00 61.88 206 SER A O 1
ATOM 1679 N N . LEU A 1 207 ? -0.386 1.270 -22.642 1.00 66.44 207 LEU A N 1
ATOM 1680 C CA . LEU A 1 207 ? 0.384 2.484 -22.437 1.00 66.44 207 LEU A CA 1
ATOM 1681 C C . LEU A 1 207 ? 1.220 2.737 -23.695 1.00 66.44 207 LEU A C 1
ATOM 1683 O O . LEU A 1 207 ? 2.138 1.977 -24.017 1.00 66.44 207 LEU A O 1
ATOM 1687 N N . ALA A 1 208 ? 0.883 3.798 -24.420 1.00 64.62 208 ALA A N 1
ATOM 1688 C CA . ALA A 1 208 ? 1.739 4.305 -25.479 1.00 64.62 208 ALA A CA 1
ATOM 1689 C C . ALA A 1 208 ? 2.898 5.079 -24.846 1.00 64.62 208 ALA A C 1
ATOM 1691 O O . ALA A 1 208 ? 2.707 5.820 -23.878 1.00 64.62 208 ALA A O 1
ATOM 1692 N N . CYS A 1 209 ? 4.094 4.934 -25.412 1.00 67.50 209 CYS A N 1
ATOM 1693 C CA . CYS A 1 209 ? 5.094 5.977 -25.258 1.00 67.50 209 CYS A CA 1
ATOM 1694 C C . CYS A 1 209 ? 4.470 7.301 -25.737 1.00 67.50 209 CYS A C 1
ATOM 1696 O O . CYS A 1 209 ? 3.618 7.303 -26.628 1.00 67.50 209 CYS A O 1
ATOM 1698 N N . GLN A 1 210 ? 4.835 8.404 -25.098 1.00 67.88 210 GLN A N 1
ATOM 1699 C CA . GLN A 1 210 ? 4.484 9.756 -25.547 1.00 67.88 210 GLN A CA 1
ATOM 1700 C C . GLN A 1 210 ? 5.715 10.662 -25.519 1.00 67.88 210 GLN A C 1
ATOM 1702 O O . GLN A 1 210 ? 5.592 11.879 -25.504 1.00 67.88 210 GLN A O 1
ATOM 1707 N N . ASN A 1 211 ? 6.909 10.067 -25.461 1.00 67.12 211 ASN A N 1
ATOM 1708 C CA . ASN A 1 211 ? 8.136 10.840 -25.457 1.00 67.12 211 ASN A CA 1
ATOM 1709 C C . ASN A 1 211 ? 8.392 11.357 -26.867 1.00 67.12 211 ASN A C 1
ATOM 1711 O O . ASN A 1 211 ? 8.477 10.572 -27.818 1.00 67.12 211 ASN A O 1
ATOM 1715 N N . ASP A 1 212 ? 8.553 12.666 -26.959 1.00 71.12 212 ASP A N 1
ATOM 1716 C CA . ASP A 1 212 ? 9.069 13.327 -28.142 1.00 71.12 212 ASP A CA 1
ATOM 1717 C C . ASP A 1 212 ? 10.569 13.033 -28.263 1.00 71.12 212 ASP A C 1
ATOM 1719 O O . ASP A 1 212 ? 11.311 13.037 -27.272 1.00 71.12 212 ASP A O 1
ATOM 1723 N N . ARG A 1 213 ? 11.004 12.685 -29.473 1.00 61.38 213 ARG A N 1
ATOM 1724 C CA . ARG A 1 213 ? 12.411 12.460 -29.809 1.00 61.38 213 ARG A CA 1
ATOM 1725 C C . ARG A 1 213 ? 12.741 13.227 -31.076 1.00 61.38 213 ARG A C 1
ATOM 1727 O O . ARG A 1 213 ? 11.956 13.174 -32.016 1.00 61.38 213 ARG A O 1
ATOM 1734 N N . ALA A 1 214 ? 13.919 13.838 -31.131 1.00 61.28 214 ALA A N 1
ATOM 1735 C CA . ALA A 1 214 ? 14.417 14.437 -32.362 1.00 61.28 214 ALA A CA 1
ATOM 1736 C C . ALA A 1 214 ? 14.411 13.384 -33.484 1.00 61.28 214 ALA A C 1
ATOM 1738 O O . ALA A 1 214 ? 14.935 12.281 -33.300 1.00 61.28 214 ALA A O 1
ATOM 1739 N N . ALA A 1 215 ? 13.781 13.688 -34.621 1.00 56.00 215 ALA A N 1
ATOM 1740 C CA . ALA A 1 215 ? 13.855 12.825 -35.788 1.00 56.00 215 ALA A CA 1
ATOM 1741 C C . ALA A 1 215 ? 15.295 12.779 -36.295 1.00 56.00 215 ALA A C 1
ATOM 1743 O O . ALA A 1 215 ? 15.807 13.773 -36.812 1.00 56.00 215 ALA A O 1
ATOM 1744 N N . ASP A 1 216 ? 15.918 11.605 -36.254 1.00 50.44 216 ASP A N 1
ATOM 1745 C CA . ASP A 1 216 ? 17.033 11.355 -37.153 1.00 50.44 216 ASP A CA 1
ATOM 1746 C C . ASP A 1 216 ? 16.469 11.388 -38.576 1.00 50.44 216 ASP A C 1
ATOM 1748 O O . ASP A 1 216 ? 15.661 10.542 -38.966 1.00 50.44 216 ASP A O 1
ATOM 1752 N N . VAL A 1 217 ? 16.847 12.409 -39.352 1.00 42.19 217 VAL A N 1
ATOM 1753 C CA . VAL A 1 217 ? 16.461 12.550 -40.761 1.00 42.19 217 VAL A CA 1
ATOM 1754 C C . VAL A 1 217 ? 17.150 11.449 -41.564 1.00 42.19 217 VAL A C 1
ATOM 1756 O O . VAL A 1 217 ? 18.157 11.664 -42.239 1.00 42.19 217 VAL A O 1
ATOM 1759 N N . VAL A 1 218 ? 16.595 10.245 -41.514 1.00 43.81 218 VAL A N 1
ATOM 1760 C CA . VAL A 1 218 ? 16.845 9.208 -42.504 1.00 43.81 218 VAL A CA 1
ATOM 1761 C C . VAL A 1 218 ? 15.665 9.258 -43.461 1.00 43.81 218 VAL A C 1
ATOM 1763 O O . VAL A 1 218 ? 14.532 8.964 -43.098 1.00 43.81 218 VAL A O 1
ATOM 1766 N N . GLN A 1 219 ? 15.921 9.688 -44.699 1.00 36.00 219 GLN A N 1
ATOM 1767 C CA . GLN A 1 219 ? 14.965 9.551 -45.797 1.00 36.00 219 GLN A CA 1
ATOM 1768 C C . GLN A 1 219 ? 14.720 8.056 -46.046 1.00 36.00 219 GLN A C 1
ATOM 1770 O O . GLN A 1 219 ? 15.414 7.424 -46.838 1.00 36.00 219 GLN A O 1
ATOM 1775 N N . GLY A 1 220 ? 13.751 7.491 -45.337 1.00 37.78 220 GLY A N 1
ATOM 1776 C CA . GLY A 1 220 ? 13.305 6.112 -45.451 1.00 37.78 220 GLY A CA 1
ATOM 1777 C C . GLY A 1 220 ? 11.876 6.026 -44.939 1.00 37.78 220 GLY A C 1
ATOM 1778 O O . GLY A 1 220 ? 11.541 6.616 -43.919 1.00 37.78 220 GLY A O 1
ATOM 1779 N N . GLU A 1 221 ? 11.016 5.377 -45.712 1.00 36.22 221 GLU A N 1
ATOM 1780 C CA . GLU A 1 221 ? 9.578 5.263 -45.486 1.00 36.22 221 GLU A CA 1
ATOM 1781 C C . GLU A 1 221 ? 9.263 4.843 -44.040 1.00 36.22 221 GLU A C 1
ATOM 1783 O O . GLU A 1 221 ? 9.805 3.861 -43.536 1.00 36.22 221 GLU A O 1
ATOM 1788 N N . THR A 1 222 ? 8.372 5.577 -43.366 1.00 35.91 222 THR A N 1
ATOM 1789 C CA . THR A 1 222 ? 7.872 5.215 -42.036 1.00 35.91 222 THR A CA 1
ATOM 1790 C C . THR A 1 222 ? 7.095 3.906 -42.141 1.00 35.91 222 THR A C 1
ATOM 1792 O O . THR A 1 222 ? 5.912 3.898 -42.491 1.00 35.91 222 THR A O 1
ATOM 1795 N N . HIS A 1 223 ? 7.753 2.782 -41.876 1.00 38.09 223 HIS A N 1
ATOM 1796 C CA . HIS A 1 223 ? 7.068 1.510 -41.739 1.00 38.09 223 HIS A CA 1
ATOM 1797 C C . HIS A 1 223 ? 6.366 1.470 -40.383 1.00 38.09 223 HIS A C 1
ATOM 1799 O O . HIS A 1 223 ? 6.991 1.408 -39.327 1.00 38.09 223 HIS A O 1
ATOM 1805 N N . ASP A 1 224 ? 5.037 1.491 -40.431 1.00 38.19 224 ASP A N 1
ATOM 1806 C CA . ASP A 1 224 ? 4.146 1.278 -39.294 1.00 38.19 224 ASP A CA 1
ATOM 1807 C C . ASP A 1 224 ? 4.248 -0.201 -38.859 1.00 38.19 224 ASP A C 1
ATOM 1809 O O . ASP A 1 224 ? 3.407 -1.051 -39.169 1.00 38.19 224 ASP A O 1
ATOM 1813 N N . HIS A 1 225 ? 5.370 -0.561 -38.229 1.00 41.91 225 HIS A N 1
ATOM 1814 C CA . HIS A 1 225 ? 5.649 -1.919 -37.782 1.00 41.91 225 HIS A CA 1
ATOM 1815 C C . HIS A 1 225 ? 4.813 -2.229 -36.540 1.00 41.91 225 HIS A C 1
ATOM 1817 O O . HIS A 1 225 ? 5.221 -2.031 -35.394 1.00 41.91 225 HIS A O 1
ATOM 1823 N N . LYS A 1 226 ? 3.621 -2.779 -36.771 1.00 39.69 226 LYS A N 1
ATOM 1824 C CA . LYS A 1 226 ? 2.880 -3.513 -35.745 1.00 39.69 226 LYS A CA 1
ATOM 1825 C C . LYS A 1 226 ? 3.733 -4.709 -35.317 1.00 39.69 226 LYS A C 1
ATOM 1827 O O . LYS A 1 226 ? 3.828 -5.695 -36.039 1.00 39.69 226 LYS A O 1
ATOM 1832 N N . VAL A 1 227 ? 4.372 -4.615 -34.151 1.00 47.25 227 VAL A N 1
ATOM 1833 C CA . VAL A 1 227 ? 5.032 -5.763 -33.518 1.00 47.25 227 VAL A CA 1
ATOM 1834 C C . VAL A 1 227 ? 3.939 -6.754 -33.125 1.00 47.25 227 VAL A C 1
ATOM 1836 O O . VAL A 1 227 ? 3.164 -6.498 -32.199 1.00 47.25 227 VAL A O 1
ATOM 1839 N N . ASP A 1 228 ? 3.846 -7.854 -33.867 1.00 39.91 228 ASP A N 1
ATOM 1840 C CA . ASP A 1 228 ? 2.837 -8.891 -33.666 1.00 39.91 228 ASP A CA 1
ATOM 1841 C C . ASP A 1 228 ? 3.243 -9.770 -32.471 1.00 39.91 228 ASP A C 1
ATOM 1843 O O . ASP A 1 228 ? 4.073 -10.675 -32.567 1.00 39.91 228 ASP A O 1
ATOM 1847 N N . VAL A 1 229 ? 2.723 -9.432 -31.290 1.00 49.09 229 VAL A N 1
ATOM 1848 C CA . VAL A 1 229 ? 3.135 -10.025 -30.005 1.00 49.09 229 VAL A CA 1
ATOM 1849 C C . VAL A 1 229 ? 2.601 -11.455 -29.820 1.00 49.09 229 VAL A C 1
ATOM 1851 O O . VAL A 1 229 ? 3.178 -12.220 -29.045 1.00 49.09 229 VAL A O 1
ATOM 1854 N N . ASP A 1 230 ? 1.546 -11.826 -30.553 1.00 44.97 230 ASP A N 1
ATOM 1855 C CA . ASP A 1 230 ? 0.821 -13.097 -30.399 1.00 44.97 230 ASP A CA 1
ATOM 1856 C C . ASP A 1 230 ? 1.430 -14.244 -31.227 1.00 44.97 230 ASP A C 1
ATOM 1858 O O . ASP A 1 230 ? 1.306 -15.419 -30.870 1.00 44.97 230 ASP A O 1
ATOM 1862 N N . ALA A 1 231 ? 2.184 -13.933 -32.289 1.00 42.66 231 ALA A N 1
ATOM 1863 C CA . ALA A 1 231 ? 2.872 -14.941 -33.101 1.00 42.66 231 ALA A CA 1
ATOM 1864 C C . ALA A 1 231 ? 3.971 -15.693 -32.317 1.00 42.66 231 ALA A C 1
ATOM 1866 O O . ALA A 1 231 ? 4.303 -16.836 -32.639 1.00 42.66 231 ALA A O 1
ATOM 1867 N N . ALA A 1 232 ? 4.494 -15.095 -31.240 1.00 38.31 232 ALA A N 1
ATOM 1868 C CA . ALA A 1 232 ? 5.513 -15.703 -30.388 1.00 38.31 232 ALA A CA 1
ATOM 1869 C C . ALA A 1 232 ? 4.955 -16.723 -29.368 1.00 38.31 232 ALA A C 1
ATOM 1871 O O . ALA A 1 232 ? 5.719 -17.561 -28.882 1.00 38.31 232 ALA A O 1
ATOM 1872 N N . GLU A 1 233 ? 3.651 -16.710 -29.051 1.00 38.88 233 GLU A N 1
ATOM 1873 C CA . GLU A 1 233 ? 3.036 -17.677 -28.117 1.00 38.88 233 GLU A CA 1
ATOM 1874 C C . GLU A 1 233 ? 2.529 -18.962 -28.798 1.00 38.88 233 GLU A C 1
ATOM 1876 O O . GLU A 1 233 ? 2.464 -20.016 -28.160 1.00 38.88 233 GLU A O 1
ATOM 1881 N N . ALA A 1 234 ? 2.254 -18.941 -30.105 1.00 35.16 234 ALA A N 1
ATOM 1882 C CA . ALA A 1 234 ? 1.678 -20.086 -30.821 1.00 35.16 234 ALA A CA 1
ATOM 1883 C C . ALA A 1 234 ? 2.667 -21.239 -31.118 1.00 35.16 234 ALA A C 1
ATOM 1885 O O . ALA A 1 234 ? 2.256 -22.306 -31.574 1.00 35.16 234 ALA A O 1
ATOM 1886 N N . SER A 1 235 ? 3.966 -21.086 -30.837 1.00 35.44 235 SER A N 1
ATOM 1887 C CA . SER A 1 235 ? 4.974 -22.116 -31.151 1.00 35.44 235 SER A CA 1
ATOM 1888 C C . SER A 1 235 ? 5.079 -23.255 -30.120 1.00 35.44 235 SER A C 1
ATOM 1890 O O . SER A 1 235 ? 5.886 -24.171 -30.296 1.00 35.44 235 SER A O 1
ATOM 1892 N N . ARG A 1 236 ? 4.252 -23.263 -29.059 1.00 34.44 236 ARG A N 1
ATOM 1893 C CA . ARG A 1 236 ? 4.225 -24.348 -28.056 1.00 34.44 236 ARG A CA 1
ATOM 1894 C C . ARG A 1 236 ? 2.831 -24.658 -27.489 1.00 34.44 236 ARG A C 1
ATOM 1896 O O . ARG A 1 236 ? 2.661 -24.632 -26.277 1.00 34.44 236 ARG A O 1
ATOM 1903 N N . SER A 1 237 ? 1.847 -25.032 -28.310 1.00 30.22 237 SER A N 1
ATOM 1904 C CA . SER A 1 237 ? 0.771 -25.933 -27.838 1.00 30.22 237 SER A CA 1
ATOM 1905 C C . SER A 1 237 ? -0.083 -26.506 -28.981 1.00 30.22 237 SER A C 1
ATOM 1907 O O . SER A 1 237 ? -0.510 -25.742 -29.845 1.00 30.22 237 SER A O 1
ATOM 1909 N N . PRO A 1 238 ? -0.385 -27.819 -29.007 1.00 31.12 238 PRO A N 1
ATOM 1910 C CA . PRO A 1 238 ? -1.169 -28.447 -30.061 1.00 31.12 238 PRO A CA 1
ATOM 1911 C C . PRO A 1 238 ? -2.619 -28.664 -29.612 1.00 31.12 238 PRO A C 1
ATOM 1913 O O . PRO A 1 238 ? -2.975 -29.780 -29.263 1.00 31.12 238 PRO A O 1
ATOM 1916 N N . TYR A 1 239 ? -3.476 -27.643 -29.634 1.00 29.98 239 TYR A N 1
ATOM 1917 C CA . TYR A 1 239 ? -4.927 -27.874 -29.628 1.00 29.98 239 TYR A CA 1
ATOM 1918 C C . TYR A 1 239 ? -5.652 -26.800 -30.440 1.00 29.98 239 TYR A C 1
ATOM 1920 O O . TYR A 1 239 ? -5.734 -25.641 -30.050 1.00 29.98 239 TYR A O 1
ATOM 1928 N N . SER A 1 240 ? -6.180 -27.220 -31.591 1.00 35.34 240 SER A N 1
ATOM 1929 C CA . SER A 1 240 ? -7.137 -26.465 -32.392 1.00 35.34 240 SER A CA 1
ATOM 1930 C C . SER A 1 240 ? -8.457 -26.287 -31.646 1.00 35.34 240 SER A C 1
ATOM 1932 O O . SER A 1 240 ? -9.037 -27.266 -31.177 1.00 35.34 240 SER A O 1
ATOM 1934 N N . ALA A 1 241 ? -8.996 -25.072 -31.673 1.00 29.73 241 ALA A N 1
ATOM 1935 C CA . ALA A 1 241 ? -10.432 -24.851 -31.743 1.00 29.73 241 ALA A CA 1
ATOM 1936 C C . ALA A 1 241 ? -10.712 -23.562 -32.521 1.00 29.73 241 ALA A C 1
ATOM 1938 O O . ALA A 1 241 ? -9.949 -22.602 -32.494 1.00 29.73 241 ALA A O 1
ATOM 1939 N N . SER A 1 242 ? -11.784 -23.641 -33.287 1.00 31.23 242 SER A N 1
ATOM 1940 C CA . SER A 1 242 ? -12.106 -22.874 -34.476 1.00 31.23 242 SER A CA 1
ATOM 1941 C C . SER A 1 242 ? -12.620 -21.464 -34.194 1.00 31.23 242 SER A C 1
ATOM 1943 O O . SER A 1 242 ? -13.203 -21.172 -33.156 1.00 31.23 242 SER A O 1
ATOM 1945 N N . SER A 1 243 ? -12.450 -20.634 -35.213 1.00 32.09 243 SER A N 1
ATOM 1946 C CA . SER A 1 243 ? -12.943 -19.277 -35.392 1.00 32.09 243 SER A CA 1
ATOM 1947 C C . SER A 1 243 ? -14.463 -19.113 -35.264 1.00 32.09 243 SER A C 1
ATOM 1949 O O . SER A 1 243 ? -15.243 -19.912 -35.780 1.00 32.09 243 SER A O 1
ATOM 1951 N N . ALA A 1 244 ? -14.868 -17.969 -34.709 1.00 27.53 244 ALA A N 1
ATOM 1952 C CA . ALA A 1 244 ? -16.063 -17.250 -35.133 1.00 27.53 244 ALA A CA 1
ATOM 1953 C C . ALA A 1 244 ? -15.729 -15.754 -35.202 1.00 27.53 244 ALA A C 1
ATOM 1955 O O . ALA A 1 244 ? -15.271 -15.146 -34.240 1.00 27.53 244 ALA A O 1
ATOM 1956 N N . SER A 1 245 ? -15.895 -15.224 -36.407 1.00 33.78 245 SER A N 1
ATOM 1957 C CA . SER A 1 245 ? -15.681 -13.845 -36.816 1.00 33.78 245 SER A CA 1
ATOM 1958 C C . SER A 1 245 ? -16.908 -13.004 -36.471 1.00 33.78 245 SER A C 1
ATOM 1960 O O . SER A 1 245 ? -18.036 -13.446 -36.691 1.00 33.78 245 SER A O 1
ATOM 1962 N N . SER A 1 246 ? -16.688 -11.773 -36.021 1.00 28.33 246 SER A N 1
ATOM 1963 C CA . SER A 1 246 ? -17.692 -10.714 -36.098 1.00 28.33 246 SER A CA 1
ATOM 1964 C C . SER A 1 246 ? -17.003 -9.373 -36.329 1.00 28.33 246 SER A C 1
ATOM 1966 O O . SER A 1 246 ? -16.386 -8.793 -35.444 1.00 28.33 246 SER A O 1
ATOM 1968 N N . THR A 1 247 ? -17.099 -8.943 -37.581 1.00 35.72 247 THR A N 1
ATOM 1969 C CA . THR A 1 247 ? -16.875 -7.600 -38.117 1.00 35.72 247 THR A CA 1
ATOM 1970 C C . THR A 1 247 ? -17.726 -6.543 -37.417 1.00 35.72 247 THR A C 1
ATOM 1972 O O . THR A 1 247 ? -18.940 -6.716 -37.307 1.00 35.72 247 THR A O 1
ATOM 1975 N N . SER A 1 248 ? -17.126 -5.393 -37.114 1.00 28.17 248 SER A N 1
ATOM 1976 C CA . SER A 1 248 ? -17.831 -4.112 -37.054 1.00 28.17 248 SER A CA 1
ATOM 1977 C C . SER A 1 248 ? -16.998 -3.021 -37.733 1.00 28.17 248 SER A C 1
ATOM 1979 O O . SER A 1 248 ? -15.813 -2.819 -37.484 1.00 28.17 248 SER A O 1
ATOM 1981 N N . THR A 1 249 ? -17.656 -2.398 -38.699 1.00 28.77 249 THR A N 1
ATOM 1982 C CA . THR A 1 249 ? -17.210 -1.372 -39.635 1.00 28.77 249 THR A CA 1
ATOM 1983 C C . THR A 1 249 ? -17.055 -0.035 -38.910 1.00 28.77 249 THR A C 1
ATOM 1985 O O . THR A 1 249 ? -18.015 0.443 -38.309 1.00 28.77 249 THR A O 1
ATOM 1988 N N . ALA A 1 250 ? -15.876 0.585 -38.988 1.00 29.84 250 ALA A N 1
ATOM 1989 C CA . ALA A 1 250 ? -15.676 1.961 -38.546 1.00 29.84 250 ALA A CA 1
ATOM 1990 C C . ALA A 1 250 ? -16.129 2.927 -39.652 1.00 29.84 250 ALA A C 1
ATOM 1992 O O . ALA A 1 250 ? -15.672 2.830 -40.793 1.00 29.84 250 ALA A O 1
ATOM 1993 N N . ASN A 1 251 ? -17.040 3.838 -39.302 1.00 29.09 251 ASN A N 1
ATOM 1994 C CA . ASN A 1 251 ? -17.403 4.982 -40.127 1.00 29.09 251 ASN A CA 1
ATOM 1995 C C . ASN A 1 251 ? -16.211 5.939 -40.227 1.00 29.09 251 ASN A C 1
ATOM 1997 O O . ASN A 1 251 ? -15.640 6.363 -39.225 1.00 29.09 251 ASN A O 1
ATOM 2001 N N . SER A 1 252 ? -15.881 6.262 -41.468 1.00 32.66 252 SER A N 1
ATOM 2002 C CA . SER A 1 252 ? -15.015 7.343 -41.905 1.00 32.66 252 SER A CA 1
ATOM 2003 C C . SER A 1 252 ? -15.701 8.691 -41.687 1.00 32.66 252 SER A C 1
ATOM 2005 O O . SER A 1 252 ? -16.756 8.928 -42.276 1.00 32.66 252 SER A O 1
ATOM 2007 N N . GLU A 1 253 ? -15.078 9.588 -40.929 1.00 28.89 253 GLU A N 1
ATOM 2008 C CA . GLU A 1 253 ? -15.270 11.024 -41.126 1.00 28.89 253 GLU A CA 1
ATOM 2009 C C . GLU A 1 253 ? -13.962 11.612 -41.662 1.00 28.89 253 GLU A C 1
ATOM 2011 O O . GLU A 1 253 ? -12.913 11.570 -41.019 1.00 28.89 253 GLU A O 1
ATOM 2016 N N . GLU A 1 254 ? -14.048 12.061 -42.914 1.00 32.22 254 GLU A N 1
ATOM 2017 C CA . GLU A 1 254 ? -13.035 12.794 -43.660 1.00 32.22 254 GLU A CA 1
ATOM 2018 C C . GLU A 1 254 ? -12.654 14.068 -42.897 1.00 32.22 254 GLU A C 1
ATOM 2020 O O . GLU A 1 254 ? -13.518 14.889 -42.587 1.00 32.22 254 GLU A O 1
ATOM 2025 N N . PHE A 1 255 ? -11.359 14.261 -42.635 1.00 27.42 255 PHE A N 1
ATOM 2026 C CA . PHE A 1 255 ? -10.833 15.572 -42.276 1.00 27.42 255 PHE A CA 1
ATOM 2027 C C . PHE A 1 255 ? -9.943 16.072 -43.409 1.00 27.42 255 PHE A C 1
ATOM 2029 O O . PHE A 1 255 ? -9.002 15.403 -43.831 1.00 27.42 255 PHE A O 1
ATOM 2036 N N . ASP A 1 256 ? -10.357 17.221 -43.927 1.00 27.19 256 ASP A N 1
ATOM 2037 C CA . ASP A 1 256 ? -10.037 17.775 -45.233 1.00 27.19 256 ASP A CA 1
ATOM 2038 C C . ASP A 1 256 ? -8.578 18.245 -45.336 1.00 27.19 256 ASP A C 1
ATOM 2040 O O . ASP A 1 256 ? -8.024 18.893 -44.443 1.00 27.19 256 ASP A O 1
ATOM 2044 N N . ASP A 1 257 ? -7.988 17.911 -46.474 1.00 32.72 257 ASP A N 1
ATOM 2045 C CA . ASP A 1 257 ? -6.588 18.063 -46.829 1.00 32.72 257 ASP A CA 1
ATOM 2046 C C . ASP A 1 257 ? -6.371 19.476 -47.395 1.00 32.72 257 ASP A C 1
ATOM 2048 O O . ASP A 1 257 ? -6.893 19.836 -48.455 1.00 32.72 257 ASP A O 1
ATOM 2052 N N . LYS A 1 258 ? -5.607 20.326 -46.699 1.00 32.97 258 LYS A N 1
ATOM 2053 C CA . LYS A 1 258 ? -5.151 21.608 -47.262 1.00 32.97 258 LYS A CA 1
ATOM 2054 C C . LYS A 1 258 ? -3.668 21.841 -47.032 1.00 32.97 258 LYS A C 1
ATOM 2056 O O . LYS A 1 258 ? -3.234 22.649 -46.216 1.00 32.97 258 LYS A O 1
ATOM 2061 N N . ILE A 1 259 ? -2.911 21.145 -47.870 1.00 34.50 259 ILE A N 1
ATOM 2062 C CA . ILE A 1 259 ? -1.530 21.434 -48.241 1.00 34.50 259 ILE A CA 1
ATOM 2063 C C . ILE A 1 259 ? -1.450 22.856 -48.824 1.00 34.50 259 ILE A C 1
ATOM 2065 O O . ILE A 1 259 ? -2.006 23.145 -49.885 1.00 34.50 259 ILE A O 1
ATOM 2069 N N . LEU A 1 260 ? -0.711 23.741 -48.152 1.00 31.25 260 LEU A N 1
ATOM 2070 C CA . LEU A 1 260 ? -0.155 24.960 -48.740 1.00 31.25 260 LEU A CA 1
ATOM 2071 C C . LEU A 1 260 ? 1.371 24.856 -48.719 1.00 31.25 260 LEU A C 1
ATOM 2073 O O . LEU A 1 260 ? 2.000 24.771 -47.668 1.00 31.25 260 LEU A O 1
ATOM 2077 N N . SER A 1 261 ? 1.953 24.829 -49.913 1.00 34.38 261 SER A N 1
ATOM 2078 C CA . SER A 1 261 ? 3.378 24.632 -50.159 1.00 34.38 261 SER A CA 1
ATOM 2079 C C . SER A 1 261 ? 4.200 25.927 -49.997 1.00 34.38 261 SER A C 1
ATOM 2081 O O . SER A 1 261 ? 3.985 26.868 -50.753 1.00 34.38 261 SER A O 1
ATOM 2083 N N . GLN A 1 262 ? 5.154 25.894 -49.049 1.00 36.97 262 GLN A N 1
ATOM 2084 C CA . GLN A 1 262 ? 6.592 26.281 -49.097 1.00 36.97 262 GLN A CA 1
ATOM 2085 C C . GLN A 1 262 ? 7.041 27.712 -49.531 1.00 36.97 262 GLN A C 1
ATOM 2087 O O . GLN A 1 262 ? 6.468 28.299 -50.445 1.00 36.97 262 GLN A O 1
ATOM 2092 N N . PRO A 1 263 ? 8.111 28.285 -48.912 1.00 34.34 263 PRO A N 1
ATOM 2093 C CA . PRO A 1 263 ? 9.498 27.863 -49.185 1.00 34.34 263 PRO A CA 1
ATOM 2094 C C . PRO A 1 263 ? 10.416 27.682 -47.958 1.00 34.34 263 PRO A C 1
ATOM 2096 O O . PRO A 1 263 ? 10.216 28.266 -46.899 1.00 34.34 263 PRO A O 1
ATOM 2099 N N . ALA A 1 264 ? 11.438 26.851 -48.165 1.00 44.31 264 ALA A N 1
ATOM 2100 C CA . ALA A 1 264 ? 12.445 26.390 -47.214 1.00 44.31 264 ALA A CA 1
ATOM 2101 C C . ALA A 1 264 ? 13.356 27.491 -46.640 1.00 44.31 264 ALA A C 1
ATOM 2103 O O . ALA A 1 264 ? 13.898 28.295 -47.400 1.00 44.31 264 ALA A O 1
ATOM 2104 N N . ALA A 1 265 ? 13.608 27.427 -45.329 1.00 36.44 265 ALA A N 1
ATOM 2105 C CA . ALA A 1 265 ? 14.869 27.796 -44.685 1.00 36.44 265 ALA A CA 1
ATOM 2106 C C . ALA A 1 265 ? 14.884 27.274 -43.235 1.00 36.44 265 ALA A C 1
ATOM 2108 O O . ALA A 1 265 ? 13.891 27.418 -42.532 1.00 36.44 265 ALA A O 1
ATOM 2109 N N . ASP A 1 266 ? 16.039 26.735 -42.847 1.00 36.47 266 ASP A N 1
ATOM 2110 C CA . ASP A 1 266 ? 16.453 26.218 -41.537 1.00 36.47 266 ASP A CA 1
ATOM 2111 C C . ASP A 1 266 ? 15.841 24.888 -41.074 1.00 36.47 266 ASP A C 1
ATOM 2113 O O . ASP A 1 266 ? 14.638 24.657 -41.108 1.00 36.47 266 ASP A O 1
ATOM 2117 N N . GLY A 1 267 ? 16.741 23.961 -40.732 1.00 42.69 267 GLY A N 1
ATOM 2118 C CA . GLY A 1 267 ? 16.416 22.615 -40.284 1.00 42.69 267 GLY A CA 1
ATOM 2119 C C . GLY A 1 267 ? 15.739 22.668 -38.927 1.00 42.69 267 GLY A C 1
ATOM 2120 O O . GLY A 1 267 ? 16.410 22.855 -37.917 1.00 42.69 267 GLY A O 1
ATOM 2121 N N . ASP A 1 268 ? 14.423 22.504 -38.931 1.00 41.59 268 ASP A N 1
ATOM 2122 C CA . ASP A 1 268 ? 13.688 22.129 -37.734 1.00 41.59 268 ASP A CA 1
ATOM 2123 C C . ASP A 1 268 ? 14.038 20.672 -37.416 1.00 41.59 268 ASP A C 1
ATOM 2125 O O . ASP A 1 268 ? 13.783 19.771 -38.222 1.00 41.59 268 ASP A O 1
ATOM 2129 N N . ASP A 1 269 ? 14.635 20.457 -36.243 1.00 49.38 269 ASP A N 1
ATOM 2130 C CA . ASP A 1 269 ? 14.586 19.174 -35.547 1.00 49.38 269 ASP A CA 1
ATOM 2131 C C . ASP A 1 269 ? 13.101 18.832 -35.379 1.00 49.38 269 ASP A C 1
ATOM 2133 O O . ASP A 1 269 ? 12.410 19.365 -34.509 1.00 49.38 269 ASP A O 1
ATOM 2137 N N . VAL A 1 270 ? 12.562 18.014 -36.283 1.00 58.81 270 VAL A N 1
ATOM 2138 C CA . VAL A 1 270 ? 11.171 17.582 -36.182 1.00 58.81 270 VAL A CA 1
ATOM 2139 C C . VAL A 1 270 ? 11.122 16.563 -35.058 1.00 58.81 270 VAL A C 1
ATOM 2141 O O . VAL A 1 270 ? 11.512 15.414 -35.243 1.00 58.81 270 VAL A O 1
ATOM 2144 N N . ASP A 1 271 ? 10.668 16.978 -33.884 1.00 64.75 271 ASP A N 1
ATOM 2145 C CA . ASP A 1 271 ? 10.387 16.049 -32.801 1.00 64.75 271 ASP A CA 1
ATOM 2146 C C . ASP A 1 271 ? 9.286 15.071 -33.245 1.00 64.75 271 ASP A C 1
ATOM 2148 O O . ASP A 1 271 ? 8.150 15.447 -33.546 1.00 64.75 271 ASP A O 1
ATOM 2152 N N . VAL A 1 272 ? 9.630 13.788 -33.322 1.00 72.25 272 VAL A N 1
ATOM 2153 C CA . VAL A 1 272 ? 8.701 12.692 -33.574 1.00 72.25 272 VAL A CA 1
ATOM 2154 C C . VAL A 1 272 ? 8.262 12.135 -32.230 1.00 72.25 272 VAL A C 1
ATOM 2156 O O . VAL A 1 272 ? 9.049 11.559 -31.476 1.00 72.25 272 VAL A O 1
ATOM 2159 N N . THR A 1 273 ? 6.969 12.263 -31.936 1.00 73.25 273 THR A N 1
ATOM 2160 C CA . THR A 1 273 ? 6.361 11.602 -30.782 1.00 73.25 273 THR A CA 1
ATOM 2161 C C . THR A 1 273 ? 6.401 10.092 -30.990 1.00 73.25 273 THR A C 1
ATOM 2163 O O . THR A 1 273 ? 5.721 9.546 -31.866 1.00 73.25 273 THR A O 1
ATOM 2166 N N . CYS A 1 274 ? 7.161 9.385 -30.156 1.00 69.69 274 CYS A N 1
ATOM 2167 C CA . CYS A 1 274 ? 7.121 7.931 -30.129 1.00 69.69 274 CYS A CA 1
ATOM 2168 C C . CYS A 1 274 ? 5.728 7.495 -29.679 1.00 69.69 274 CYS A C 1
ATOM 2170 O O . CYS A 1 274 ? 5.333 7.822 -28.572 1.00 69.69 274 C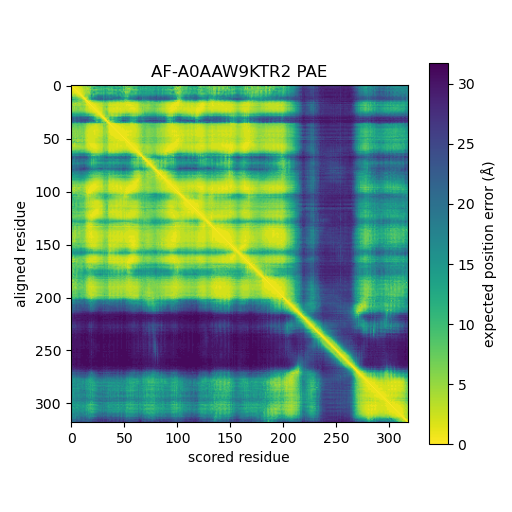YS A O 1
ATOM 2172 N N . ARG A 1 275 ? 4.995 6.745 -30.511 1.00 72.12 275 ARG A N 1
ATOM 2173 C CA . ARG A 1 275 ? 3.677 6.156 -30.179 1.00 72.12 275 ARG A CA 1
ATOM 2174 C C . ARG A 1 275 ? 3.736 4.639 -29.991 1.00 72.12 275 ARG A C 1
ATOM 2176 O O . ARG A 1 275 ? 2.715 3.954 -30.021 1.00 72.12 275 ARG A O 1
ATOM 2183 N N . GLY A 1 276 ? 4.946 4.101 -29.834 1.00 71.50 276 GLY A N 1
ATOM 2184 C CA . GLY A 1 276 ? 5.175 2.673 -29.652 1.00 71.50 276 GLY A CA 1
ATOM 2185 C C . GLY A 1 276 ? 4.509 2.145 -28.381 1.00 71.50 276 GLY A C 1
ATOM 2186 O O . GLY A 1 276 ? 4.398 2.849 -27.375 1.00 71.50 276 GLY A O 1
ATOM 2187 N N . ARG A 1 277 ? 4.078 0.881 -28.413 1.00 74.75 277 ARG A N 1
ATOM 2188 C CA . ARG A 1 277 ? 3.557 0.193 -27.224 1.00 74.75 277 ARG A CA 1
ATOM 2189 C C . ARG A 1 277 ? 4.680 -0.010 -26.217 1.00 74.75 277 ARG A C 1
ATOM 2191 O O . ARG A 1 277 ? 5.744 -0.515 -26.576 1.00 74.75 277 ARG A O 1
ATOM 2198 N N . MET A 1 278 ? 4.431 0.307 -24.950 1.00 79.44 278 MET A N 1
ATOM 2199 C CA . MET A 1 278 ? 5.409 0.027 -23.907 1.00 79.44 278 MET A CA 1
ATOM 2200 C C . MET A 1 278 ? 5.490 -1.475 -23.609 1.00 79.44 278 MET A C 1
ATOM 2202 O O . MET A 1 278 ? 4.490 -2.187 -23.487 1.00 79.44 278 MET A O 1
ATOM 2206 N N . LEU A 1 279 ? 6.717 -1.969 -23.460 1.00 77.56 279 LEU A N 1
ATOM 2207 C CA . LEU A 1 279 ? 7.004 -3.334 -23.037 1.00 77.56 279 LEU A CA 1
ATOM 2208 C C . LEU A 1 279 ? 7.797 -3.309 -21.734 1.00 77.56 279 LEU A C 1
ATOM 2210 O O . LEU A 1 279 ? 8.559 -2.388 -21.455 1.00 77.56 279 LEU A O 1
ATOM 2214 N N . ASN A 1 280 ? 7.627 -4.350 -20.922 1.00 77.81 280 ASN A N 1
ATOM 2215 C CA . ASN A 1 280 ? 8.451 -4.525 -19.735 1.00 77.81 280 ASN A CA 1
ATOM 2216 C C . ASN A 1 280 ? 9.912 -4.753 -20.157 1.00 77.81 280 ASN A C 1
ATOM 2218 O O . ASN A 1 280 ? 10.173 -5.668 -20.938 1.00 77.81 280 ASN A O 1
ATOM 2222 N N . ILE A 1 281 ? 10.841 -3.970 -19.603 1.00 84.94 281 ILE A N 1
ATOM 2223 C CA . ILE A 1 281 ? 12.274 -4.023 -19.929 1.00 84.94 281 ILE A CA 1
ATOM 2224 C C . ILE A 1 281 ? 12.896 -5.413 -19.701 1.00 84.94 281 ILE A C 1
ATOM 2226 O O . ILE A 1 281 ? 13.794 -5.800 -20.433 1.00 84.94 281 ILE A O 1
ATOM 2230 N N . ALA A 1 282 ? 12.335 -6.247 -18.813 1.00 83.44 282 ALA A N 1
ATOM 2231 C CA . ALA A 1 282 ? 12.739 -7.649 -18.639 1.00 83.44 282 ALA A CA 1
ATOM 2232 C C . ALA A 1 282 ? 12.519 -8.529 -19.887 1.00 83.44 282 ALA A C 1
ATOM 2234 O O . ALA A 1 282 ? 12.978 -9.669 -19.930 1.00 83.44 282 ALA A O 1
ATOM 2235 N N . LYS A 1 283 ? 11.790 -8.038 -20.898 1.00 85.75 283 LYS A N 1
ATOM 2236 C CA . LYS A 1 283 ? 11.655 -8.690 -22.206 1.00 85.75 283 LYS A CA 1
ATOM 2237 C C . LYS A 1 283 ? 12.781 -8.319 -23.176 1.00 85.75 283 LYS A C 1
ATOM 2239 O O . LYS A 1 283 ? 12.878 -8.983 -24.201 1.00 85.75 283 LYS A O 1
ATOM 2244 N N . ALA A 1 284 ? 13.615 -7.320 -22.868 1.00 90.19 284 ALA A N 1
ATOM 2245 C CA . ALA A 1 284 ? 14.685 -6.847 -23.745 1.00 90.19 284 ALA A CA 1
ATOM 2246 C C . ALA A 1 284 ? 15.607 -7.969 -24.255 1.00 90.19 284 ALA A C 1
ATOM 2248 O O . ALA A 1 284 ? 15.854 -7.972 -25.459 1.00 90.19 284 ALA A O 1
ATOM 2249 N N . PRO A 1 285 ? 16.023 -8.975 -23.449 1.00 91.94 285 PRO A N 1
ATOM 2250 C CA . PRO A 1 285 ? 16.845 -10.077 -23.955 1.00 91.94 285 PRO A CA 1
ATOM 2251 C C . PRO A 1 285 ? 16.260 -10.771 -25.187 1.00 91.94 285 PRO A C 1
ATOM 2253 O O . PRO A 1 285 ? 16.989 -11.042 -26.128 1.00 91.94 285 PRO A O 1
ATOM 2256 N N . LYS A 1 286 ? 14.932 -10.951 -25.251 1.00 89.94 286 LYS A N 1
ATOM 2257 C CA . LYS A 1 286 ? 14.274 -11.600 -26.398 1.00 89.94 286 LYS A CA 1
ATOM 2258 C C . LYS A 1 286 ? 14.452 -10.837 -27.711 1.00 89.94 286 LYS A C 1
ATOM 2260 O O . LYS A 1 286 ? 14.446 -11.460 -28.759 1.00 89.94 286 LYS A O 1
ATOM 2265 N N . PHE A 1 287 ? 14.561 -9.513 -27.642 1.00 91.25 287 PHE A N 1
ATOM 2266 C CA . PHE A 1 287 ? 14.785 -8.656 -28.807 1.00 91.25 287 PHE A CA 1
ATOM 2267 C C . PHE A 1 287 ? 16.280 -8.508 -29.103 1.00 91.25 287 PHE A C 1
ATOM 2269 O O . PHE A 1 287 ? 16.688 -8.503 -30.255 1.00 91.25 287 PHE A O 1
ATOM 2276 N N . LEU A 1 288 ? 17.111 -8.425 -28.059 1.00 93.06 288 LEU A N 1
ATOM 2277 C CA . LEU A 1 288 ? 18.561 -8.261 -28.185 1.00 93.06 288 LEU A CA 1
ATOM 2278 C C . LEU A 1 288 ? 19.294 -9.530 -28.654 1.00 93.06 288 LEU A C 1
ATOM 2280 O O . LEU A 1 288 ? 20.417 -9.425 -29.154 1.00 93.06 288 LEU A O 1
ATOM 2284 N N . GLU A 1 289 ? 18.682 -10.701 -28.464 1.00 93.12 289 GLU A N 1
ATOM 2285 C CA . GLU A 1 289 ? 19.143 -12.007 -28.958 1.00 93.12 289 GLU A CA 1
ATOM 2286 C C . GLU A 1 289 ? 18.646 -12.318 -30.383 1.00 93.12 289 GLU A C 1
ATOM 2288 O O . GLU A 1 289 ? 19.167 -13.230 -31.022 1.00 93.12 289 GLU A O 1
ATOM 2293 N N . ASP A 1 290 ? 17.660 -11.571 -30.889 1.00 93.75 290 ASP A N 1
ATOM 2294 C CA . ASP A 1 290 ? 17.136 -11.712 -32.248 1.00 93.75 290 ASP A CA 1
ATOM 2295 C C . ASP A 1 290 ? 17.980 -10.866 -33.217 1.00 93.75 290 ASP A C 1
ATOM 2297 O O . ASP A 1 290 ? 17.836 -9.644 -33.301 1.00 93.75 290 ASP A O 1
ATOM 2301 N N . GLU A 1 291 ? 18.915 -11.520 -33.916 1.00 92.62 291 GLU A N 1
ATOM 2302 C CA . GLU A 1 291 ? 19.810 -10.872 -34.887 1.00 92.62 291 GLU A CA 1
ATOM 2303 C C . GLU A 1 291 ? 19.051 -10.257 -36.066 1.00 92.62 291 GLU A C 1
ATOM 2305 O O . GLU A 1 291 ? 19.473 -9.223 -36.588 1.00 92.62 291 GLU A O 1
ATOM 2310 N N . GLU A 1 292 ? 17.933 -10.866 -36.470 1.00 92.25 292 GLU A N 1
ATOM 2311 C CA . GLU A 1 292 ? 17.099 -10.356 -37.551 1.00 92.25 292 GLU A CA 1
ATOM 2312 C C . GLU A 1 292 ? 16.446 -9.051 -37.099 1.00 92.25 292 GLU A C 1
ATOM 2314 O O . GLU A 1 292 ? 16.660 -8.025 -37.743 1.00 92.25 292 GLU A O 1
ATOM 2319 N N . TRP A 1 293 ? 15.784 -9.043 -35.936 1.00 90.81 293 TRP A N 1
ATOM 2320 C CA . TRP A 1 293 ? 15.202 -7.832 -35.344 1.00 90.81 293 TRP A CA 1
ATOM 2321 C C . TRP A 1 293 ? 16.236 -6.727 -35.126 1.00 90.81 293 TRP A C 1
ATOM 2323 O O . TRP A 1 293 ? 16.023 -5.572 -35.500 1.00 90.81 293 TRP A O 1
ATOM 2333 N N . CYS A 1 294 ? 17.395 -7.088 -34.573 1.00 91.25 294 CYS A N 1
ATOM 2334 C CA . CYS A 1 294 ? 18.485 -6.148 -34.337 1.00 91.25 294 CYS A CA 1
ATOM 2335 C C . CYS A 1 294 ? 19.036 -5.520 -35.626 1.00 91.25 294 CYS A C 1
ATOM 2337 O O . CYS A 1 294 ? 19.627 -4.445 -35.560 1.00 91.25 294 CYS A O 1
ATOM 2339 N N . SER A 1 295 ? 18.891 -6.180 -36.779 1.00 89.94 295 SER A N 1
ATOM 2340 C CA . SER A 1 295 ? 19.424 -5.673 -38.048 1.00 89.94 295 SER A CA 1
ATOM 2341 C C . SER A 1 295 ? 18.609 -4.519 -38.637 1.00 89.94 295 SER A C 1
ATOM 2343 O O . SER A 1 295 ? 19.166 -3.730 -39.399 1.00 89.94 295 SER A O 1
ATOM 2345 N N . TYR A 1 296 ? 17.323 -4.409 -38.286 1.00 88.12 296 TYR A N 1
ATOM 2346 C CA . TYR A 1 296 ? 16.416 -3.403 -38.848 1.00 88.12 296 TYR A CA 1
ATOM 2347 C C . TYR A 1 296 ? 15.808 -2.446 -37.818 1.00 88.12 296 TYR A C 1
ATOM 2349 O O . TYR A 1 296 ? 15.166 -1.480 -38.213 1.00 88.12 296 TYR A O 1
ATOM 2357 N N . ALA A 1 297 ? 15.962 -2.685 -36.515 1.00 86.19 297 ALA A N 1
ATOM 2358 C CA . ALA A 1 297 ? 15.435 -1.776 -35.503 1.00 86.19 297 ALA A CA 1
ATOM 2359 C C . ALA A 1 297 ? 16.349 -0.547 -35.300 1.00 86.19 297 ALA A C 1
ATOM 2361 O O . ALA A 1 297 ? 17.517 -0.675 -34.933 1.00 86.19 297 ALA A O 1
ATOM 2362 N N . ASP A 1 298 ? 15.783 0.652 -35.469 1.00 84.50 298 ASP A N 1
ATOM 2363 C CA . ASP A 1 298 ? 16.525 1.926 -35.494 1.00 84.50 298 ASP A CA 1
ATOM 2364 C C . ASP A 1 298 ? 17.274 2.244 -34.187 1.00 84.50 298 ASP A C 1
ATOM 2366 O O . ASP A 1 298 ? 18.342 2.852 -34.192 1.00 84.50 298 ASP A O 1
ATOM 2370 N N . HIS A 1 299 ? 16.741 1.791 -33.048 1.00 84.94 299 HIS A N 1
ATOM 2371 C CA . HIS A 1 299 ? 17.236 2.147 -31.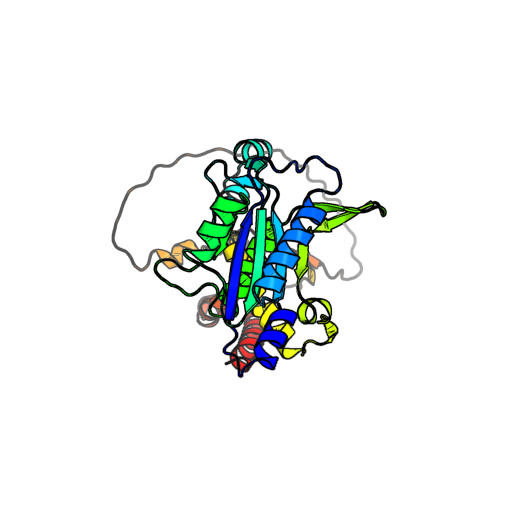711 1.00 84.94 299 HIS A CA 1
ATOM 2372 C C . HIS A 1 299 ? 17.674 0.930 -30.882 1.00 84.94 299 HIS A C 1
ATOM 2374 O O . HIS A 1 299 ? 17.484 0.873 -29.664 1.00 84.94 299 HIS A O 1
ATOM 2380 N N . VAL A 1 300 ? 18.275 -0.075 -31.526 1.00 90.12 300 VAL A N 1
ATOM 2381 C CA . VAL A 1 300 ? 18.830 -1.254 -30.825 1.00 90.12 300 VAL A CA 1
ATOM 2382 C C . VAL A 1 300 ? 19.924 -0.853 -29.833 1.00 90.12 300 VAL A C 1
ATOM 2384 O O . VAL A 1 300 ? 20.032 -1.468 -28.772 1.00 90.12 300 VAL A O 1
ATOM 2387 N N . GLY A 1 301 ? 20.714 0.179 -30.158 1.00 87.81 301 GLY A N 1
ATOM 2388 C CA . GLY A 1 301 ? 21.729 0.754 -29.269 1.00 87.81 301 GLY A CA 1
ATOM 2389 C C . GLY A 1 301 ? 21.122 1.225 -27.948 1.00 87.81 301 GLY A C 1
ATOM 2390 O O . GLY A 1 301 ? 21.492 0.705 -26.897 1.00 87.81 301 GLY A O 1
ATOM 2391 N N . ASP A 1 302 ? 20.109 2.094 -28.018 1.00 87.56 302 ASP A N 1
ATOM 2392 C CA . ASP A 1 302 ? 19.363 2.582 -26.852 1.00 87.56 302 ASP A CA 1
ATOM 2393 C C . ASP A 1 302 ? 18.807 1.435 -26.002 1.00 87.56 302 ASP A C 1
ATOM 2395 O O . ASP A 1 302 ? 18.901 1.466 -24.777 1.00 87.56 302 ASP A O 1
ATOM 2399 N N . LEU A 1 303 ? 18.229 0.401 -26.630 1.00 89.25 303 LEU A N 1
ATOM 2400 C CA . LEU A 1 303 ? 17.685 -0.743 -25.896 1.00 89.25 303 LEU A CA 1
ATOM 2401 C C . LEU A 1 303 ? 18.788 -1.539 -25.188 1.00 89.25 303 LEU A C 1
ATOM 2403 O O . LEU A 1 303 ? 18.574 -1.992 -24.064 1.00 89.25 303 LEU A O 1
ATOM 2407 N N . ARG A 1 304 ? 19.961 -1.714 -25.813 1.00 91.62 304 ARG A N 1
ATOM 2408 C CA . ARG A 1 304 ? 21.118 -2.367 -25.178 1.00 91.62 304 ARG A CA 1
ATOM 2409 C C . ARG A 1 304 ? 21.619 -1.556 -23.994 1.00 91.62 304 ARG A C 1
ATOM 2411 O O . ARG A 1 304 ? 21.841 -2.138 -22.937 1.00 91.62 304 ARG A O 1
ATOM 2418 N N . GLU A 1 305 ? 21.770 -0.246 -24.153 1.00 89.31 305 GLU A N 1
ATOM 2419 C CA . GLU A 1 305 ? 22.217 0.648 -23.082 1.00 89.31 305 GLU A CA 1
ATOM 2420 C C . GLU A 1 305 ? 21.218 0.677 -21.927 1.00 89.31 305 GLU A C 1
ATOM 2422 O O . GLU A 1 305 ? 21.603 0.453 -20.782 1.00 89.31 305 GLU A O 1
ATOM 2427 N N . ALA A 1 306 ? 19.927 0.847 -22.221 1.00 87.62 306 ALA A N 1
ATOM 2428 C CA . ALA A 1 306 ? 18.867 0.824 -21.220 1.00 87.62 306 ALA A CA 1
ATOM 2429 C C . ALA A 1 306 ? 18.770 -0.536 -20.514 1.00 87.62 306 ALA A C 1
ATOM 2431 O O . ALA A 1 306 ? 18.551 -0.584 -19.306 1.00 87.62 306 ALA A O 1
ATOM 2432 N N . TRP A 1 307 ? 18.951 -1.645 -21.241 1.00 90.69 307 TRP A N 1
ATOM 2433 C CA . TRP A 1 307 ? 18.984 -2.983 -20.653 1.00 90.69 307 TRP A CA 1
ATOM 2434 C C . TRP A 1 307 ? 20.191 -3.179 -19.739 1.00 90.69 307 TRP A C 1
ATOM 2436 O O . TRP A 1 307 ? 20.029 -3.713 -18.648 1.00 90.69 307 TRP A O 1
ATOM 2446 N N . VAL A 1 308 ? 21.383 -2.748 -20.160 1.00 88.44 308 VAL A N 1
ATOM 2447 C CA . VAL A 1 308 ? 22.595 -2.827 -19.334 1.00 88.44 308 VAL A CA 1
ATOM 2448 C C . VAL A 1 308 ? 22.450 -1.951 -18.099 1.00 88.44 308 VAL A C 1
ATOM 2450 O O . VAL A 1 308 ? 22.673 -2.457 -17.014 1.00 88.44 308 VAL A O 1
ATOM 2453 N N . ALA A 1 309 ? 22.002 -0.702 -18.234 1.00 84.12 309 ALA A N 1
ATOM 2454 C CA . ALA A 1 309 ? 21.771 0.186 -17.098 1.00 84.12 309 ALA A CA 1
ATOM 2455 C C . ALA A 1 309 ? 20.747 -0.404 -16.118 1.00 84.12 309 ALA A C 1
ATOM 2457 O O . ALA A 1 309 ? 21.023 -0.500 -14.929 1.00 84.12 309 ALA A O 1
ATOM 2458 N N . TRP A 1 310 ? 19.604 -0.884 -16.618 1.00 83.94 310 TRP A N 1
ATOM 2459 C CA . TRP A 1 310 ? 18.583 -1.530 -15.790 1.00 83.94 310 TRP A CA 1
ATOM 2460 C C . TRP A 1 310 ? 19.092 -2.806 -15.115 1.00 83.94 310 TRP A C 1
ATOM 2462 O O . TRP A 1 310 ? 18.775 -3.072 -13.957 1.00 83.94 310 TRP A O 1
ATOM 2472 N N . ARG A 1 311 ? 19.857 -3.626 -15.842 1.00 82.06 311 ARG A N 1
ATOM 2473 C CA . ARG A 1 311 ? 20.415 -4.864 -15.306 1.00 82.06 311 ARG A CA 1
ATOM 2474 C C . ARG A 1 311 ? 21.488 -4.548 -14.279 1.00 82.06 311 ARG A C 1
ATOM 2476 O O . ARG A 1 311 ? 21.465 -5.157 -13.232 1.00 82.06 311 ARG A O 1
ATOM 2483 N N . ASP A 1 312 ? 22.373 -3.596 -14.534 1.00 77.81 312 ASP A N 1
ATOM 2484 C CA . ASP A 1 312 ? 23.403 -3.183 -13.587 1.00 77.81 312 ASP A CA 1
ATOM 2485 C C . ASP A 1 312 ? 22.756 -2.573 -12.335 1.00 77.81 312 ASP A C 1
ATOM 2487 O O . ASP A 1 312 ? 23.177 -2.895 -11.233 1.00 77.81 312 ASP A O 1
ATOM 2491 N N . GLU A 1 313 ? 21.676 -1.795 -12.472 1.00 72.06 313 GLU A N 1
ATOM 2492 C CA . GLU A 1 313 ? 20.865 -1.339 -11.337 1.00 72.06 313 GLU A CA 1
ATOM 2493 C C . GLU A 1 313 ? 20.291 -2.503 -10.527 1.00 72.06 313 GLU A C 1
ATOM 2495 O O . GLU A 1 313 ? 20.232 -2.390 -9.315 1.00 72.06 313 GLU A O 1
ATOM 2500 N N . ILE A 1 314 ? 19.879 -3.613 -11.148 1.00 68.25 314 ILE A N 1
ATOM 2501 C CA . ILE A 1 314 ? 19.312 -4.774 -10.440 1.00 68.25 314 ILE A CA 1
ATOM 2502 C C . ILE A 1 314 ? 20.380 -5.743 -9.916 1.00 68.25 314 ILE A C 1
ATOM 2504 O O . ILE A 1 314 ? 20.248 -6.233 -8.802 1.00 68.25 314 ILE A O 1
ATOM 2508 N N . ASP A 1 315 ? 21.430 -6.015 -10.683 1.00 57.75 315 ASP A N 1
ATOM 2509 C CA . ASP A 1 315 ? 22.520 -6.935 -10.348 1.00 57.75 315 ASP A CA 1
ATOM 2510 C C . ASP A 1 315 ? 23.424 -6.346 -9.254 1.00 57.75 315 ASP A C 1
ATOM 2512 O O . ASP A 1 315 ? 24.056 -7.093 -8.515 1.00 57.75 315 ASP A O 1
ATOM 2516 N N . TYR A 1 316 ? 23.468 -5.016 -9.088 1.00 46.81 316 TYR A N 1
ATOM 2517 C CA . TYR A 1 316 ? 24.098 -4.381 -7.921 1.00 46.81 316 TYR A CA 1
ATOM 2518 C C . TYR A 1 316 ? 23.323 -4.635 -6.612 1.00 46.81 316 TYR A C 1
ATOM 2520 O O . TYR A 1 316 ? 23.779 -4.243 -5.535 1.00 46.81 316 TYR A O 1
ATOM 2528 N N . LEU A 1 317 ? 22.134 -5.240 -6.702 1.00 41.84 317 LEU A N 1
ATOM 2529 C CA . LEU A 1 317 ? 21.182 -5.401 -5.603 1.00 41.84 317 LEU A CA 1
ATOM 2530 C C . LEU A 1 317 ? 20.983 -6.871 -5.175 1.00 41.84 317 LEU A C 1
ATOM 2532 O O . LEU A 1 317 ? 20.269 -7.093 -4.193 1.00 41.84 317 LEU A O 1
ATOM 2536 N N . ASP A 1 318 ? 21.650 -7.831 -5.837 1.00 35.56 318 ASP A N 1
ATOM 2537 C CA . ASP A 1 318 ? 21.789 -9.255 -5.445 1.00 35.56 318 ASP A CA 1
ATOM 2538 C C . ASP A 1 318 ? 23.186 -9.555 -4.850 1.00 35.56 318 ASP A C 1
ATOM 2540 O O . ASP A 1 318 ? 23.264 -10.364 -3.890 1.00 35.56 318 ASP A O 1
#